Protein AF-0000000084756607 (afdb_homodimer)

Structure (mmCIF, N/CA/C/O backbone):
data_AF-0000000084756607-model_v1
#
loop_
_entity.id
_entity.type
_entity.pdbx_description
1 polymer 'protein-N(pi)-phosphohistidine--D-fructose phosphotransferase'
#
loop_
_atom_site.group_PDB
_atom_site.id
_atom_site.type_symbol
_atom_site.label_atom_id
_atom_site.label_alt_id
_atom_site.label_comp_id
_atom_site.label_asym_id
_atom_site.label_entity_id
_atom_site.label_seq_id
_atom_site.pdbx_PDB_ins_code
_atom_site.Cartn_x
_atom_site.Cartn_y
_atom_site.Cartn_z
_atom_site.occupancy
_atom_site.B_iso_or_equiv
_atom_site.auth_seq_id
_atom_site.auth_comp_id
_atom_site.auth_asym_id
_atom_site.auth_atom_id
_atom_site.pdbx_PDB_model_num
ATOM 1 N N . MET A 1 1 ? 3.146 4.457 16.516 1 96.5 1 MET A N 1
ATOM 2 C CA . MET A 1 1 ? 3.963 4.336 15.312 1 96.5 1 MET A CA 1
ATOM 3 C C . MET A 1 1 ? 4.172 5.699 14.664 1 96.5 1 MET A C 1
ATOM 5 O O . MET A 1 1 ? 3.543 6.684 15.062 1 96.5 1 MET A O 1
ATOM 9 N N . ASN A 1 2 ? 5.195 5.793 13.734 1 98.69 2 ASN A N 1
ATOM 10 C CA . ASN A 1 2 ? 5.453 6.973 12.914 1 98.69 2 ASN A CA 1
ATOM 11 C C . ASN A 1 2 ? 4.852 6.832 11.523 1 98.69 2 ASN A C 1
ATOM 13 O O . ASN A 1 2 ? 5.273 5.973 10.742 1 98.69 2 ASN A O 1
ATOM 17 N N . ILE A 1 3 ? 3.871 7.703 11.273 1 98.88 3 ILE A N 1
ATOM 18 C CA . ILE A 1 3 ? 3.197 7.672 9.977 1 98.88 3 ILE A CA 1
ATOM 19 C C . ILE A 1 3 ? 3.607 8.891 9.156 1 98.88 3 ILE A C 1
ATOM 21 O O . ILE A 1 3 ? 3.604 10.016 9.664 1 98.88 3 ILE A O 1
ATOM 25 N N . VAL A 1 4 ? 4.039 8.664 7.965 1 98.94 4 VAL A N 1
ATOM 26 C CA . VAL A 1 4 ? 4.145 9.766 7.012 1 98.94 4 VAL A CA 1
ATOM 27 C C . VAL A 1 4 ? 3.246 9.5 5.809 1 98.94 4 VAL A C 1
ATOM 29 O O . VAL A 1 4 ? 2.797 8.367 5.602 1 98.94 4 VAL A O 1
ATOM 32 N N . GLY A 1 5 ? 2.975 10.547 5.066 1 98.88 5 GLY A N 1
ATOM 33 C CA . GLY A 1 5 ? 2.115 10.297 3.92 1 98.88 5 GLY A CA 1
ATOM 34 C C . GLY A 1 5 ? 1.954 11.516 3.023 1 98.88 5 GLY A C 1
ATOM 35 O O . GLY A 1 5 ? 2.588 12.547 3.25 1 98.88 5 GLY A O 1
ATOM 36 N N . ILE A 1 6 ? 1.224 11.289 1.93 1 98.88 6 ILE A N 1
ATOM 37 C CA . ILE A 1 6 ? 0.904 12.336 0.959 1 98.88 6 ILE A CA 1
ATOM 38 C C . ILE A 1 6 ? -0.592 12.312 0.652 1 98.88 6 ILE A C 1
ATOM 40 O O . ILE A 1 6 ? -1.183 11.242 0.49 1 98.88 6 ILE A O 1
ATOM 44 N N . THR A 1 7 ? -1.206 13.461 0.635 1 98.81 7 THR A N 1
ATOM 45 C CA . THR A 1 7 ? -2.564 13.578 0.119 1 98.81 7 THR A CA 1
ATOM 46 C C . THR A 1 7 ? -2.588 14.414 -1.157 1 98.81 7 THR A C 1
ATOM 48 O O . THR A 1 7 ? -1.878 15.414 -1.262 1 98.81 7 THR A O 1
ATOM 51 N N . ALA A 1 8 ? -3.254 13.992 -2.146 1 98.56 8 ALA A N 1
ATOM 52 C CA . ALA A 1 8 ? -3.355 14.656 -3.441 1 98.56 8 ALA A CA 1
ATOM 53 C C . ALA A 1 8 ? -4.652 14.281 -4.152 1 98.56 8 ALA A C 1
ATOM 55 O O . ALA A 1 8 ? -4.797 13.156 -4.645 1 98.56 8 ALA A O 1
ATOM 56 N N . CYS A 1 9 ? -5.574 15.211 -4.227 1 97.81 9 CYS A N 1
ATOM 57 C CA . CYS A 1 9 ? -6.797 14.922 -4.965 1 97.81 9 CYS A CA 1
ATOM 58 C C . CYS A 1 9 ? -6.676 15.375 -6.414 1 97.81 9 CYS A C 1
ATOM 60 O O . CYS A 1 9 ? -5.699 16.031 -6.789 1 97.81 9 CYS A O 1
ATOM 62 N N . THR A 1 10 ? -7.645 15.117 -7.141 1 96.62 10 THR A N 1
ATOM 63 C CA . THR A 1 10 ? -7.617 15.359 -8.578 1 96.62 10 THR A CA 1
ATOM 64 C C . THR A 1 10 ? -7.551 16.844 -8.883 1 96.62 10 THR A C 1
ATOM 66 O O . THR A 1 10 ? -6.785 17.281 -9.75 1 96.62 10 THR A O 1
ATOM 69 N N . VAL A 1 11 ? -8.273 17.672 -8.062 1 95.62 11 VAL A N 1
ATOM 70 C CA . VAL A 1 11 ? -8.375 19.109 -8.352 1 95.62 11 VAL A CA 1
ATOM 71 C C . VAL A 1 11 ? -7.289 19.859 -7.59 1 95.62 11 VAL A C 1
ATOM 73 O O . VAL A 1 11 ? -6.93 20.984 -7.961 1 95.62 11 VAL A O 1
ATOM 76 N N . GLY A 1 12 ? -6.77 19.234 -6.551 1 95.5 12 GLY A N 1
ATOM 77 C CA . GLY A 1 12 ? -5.652 19.797 -5.809 1 95.5 12 GLY A CA 1
ATOM 78 C C . GLY A 1 12 ? -6.078 20.859 -4.809 1 95.5 12 GLY A C 1
ATOM 79 O O . GLY A 1 12 ? -5.277 21.719 -4.426 1 95.5 12 GLY A O 1
ATOM 80 N N . ILE A 1 13 ? -7.309 20.797 -4.309 1 95.38 13 ILE A N 1
ATOM 81 C CA . ILE A 1 13 ? -7.797 21.828 -3.406 1 95.38 13 ILE A CA 1
ATOM 82 C C . ILE A 1 13 ? -8.352 21.188 -2.135 1 95.38 13 ILE A C 1
ATOM 84 O O . ILE A 1 13 ? -7.586 20.828 -1.238 1 95.38 13 ILE A O 1
ATOM 88 N N . ALA A 1 14 ? -9.758 20.984 -2.043 1 95.31 14 ALA A N 1
ATOM 89 C CA . ALA A 1 14 ? -10.469 20.703 -0.8 1 95.31 14 ALA A CA 1
ATOM 90 C C . ALA A 1 14 ? -10.141 19.312 -0.277 1 95.31 14 ALA A C 1
ATOM 92 O O . ALA A 1 14 ? -9.711 19.156 0.867 1 95.31 14 ALA A O 1
ATOM 93 N N . HIS A 1 15 ? -10.203 18.328 -1.123 1 97.75 15 HIS A N 1
ATOM 94 C CA . HIS A 1 15 ? -10.07 16.969 -0.605 1 97.75 15 HIS A CA 1
ATOM 95 C C . HIS A 1 15 ? -8.633 16.672 -0.19 1 97.75 15 HIS A C 1
ATOM 97 O O . HIS A 1 15 ? -8.391 15.875 0.714 1 97.75 15 HIS A O 1
ATOM 103 N N . THR A 1 16 ? -7.676 17.406 -0.868 1 98.5 16 THR A N 1
ATOM 104 C CA . THR A 1 16 ? -6.277 17.281 -0.483 1 98.5 16 THR A CA 1
ATOM 105 C C . THR A 1 16 ? -6.074 17.688 0.971 1 98.5 16 THR A C 1
ATOM 107 O O . THR A 1 16 ? -5.527 16.938 1.77 1 98.5 16 THR A O 1
ATOM 110 N N . TYR A 1 17 ? -6.66 18.781 1.295 1 98.44 17 TYR A N 1
ATOM 111 C CA . TYR A 1 17 ? -6.387 19.375 2.6 1 98.44 17 TYR A CA 1
ATOM 112 C C . TYR A 1 17 ? -7.309 18.797 3.666 1 98.44 17 TYR A C 1
ATOM 114 O O . TYR A 1 17 ? -6.91 18.641 4.824 1 98.44 17 TYR A O 1
ATOM 122 N N . ILE A 1 18 ? -8.477 18.422 3.307 1 98.62 18 ILE A N 1
ATOM 123 C CA . ILE A 1 18 ? -9.398 17.75 4.223 1 98.62 18 ILE A CA 1
ATOM 124 C C . ILE A 1 18 ? -8.836 16.391 4.621 1 98.62 18 ILE A C 1
ATOM 126 O O . ILE A 1 18 ? -8.805 16.047 5.805 1 98.62 18 ILE A O 1
ATOM 130 N N . ALA A 1 19 ? -8.391 15.672 3.645 1 98.75 19 ALA A N 1
ATOM 131 C CA . ALA A 1 19 ? -7.801 14.367 3.926 1 98.75 19 ALA A CA 1
ATOM 132 C C . ALA A 1 19 ? -6.605 14.492 4.867 1 98.75 19 ALA A C 1
ATOM 134 O O . ALA A 1 19 ? -6.477 13.727 5.824 1 98.75 19 ALA A O 1
ATOM 135 N N . GLN A 1 20 ? -5.758 15.477 4.602 1 98.81 20 GLN A N 1
ATOM 136 C CA . GLN A 1 20 ? -4.613 15.719 5.473 1 98.81 20 GLN A CA 1
ATOM 137 C C . GLN A 1 20 ? -5.055 15.914 6.918 1 98.81 20 GLN A C 1
ATOM 139 O O . GLN A 1 20 ? -4.566 15.234 7.82 1 98.81 20 GLN A O 1
ATOM 144 N N . LYS A 1 21 ? -5.984 16.812 7.082 1 98.81 21 LYS A N 1
ATOM 145 C CA . LYS A 1 21 ? -6.441 17.156 8.43 1 98.81 21 LYS A CA 1
ATOM 146 C C . LYS A 1 21 ? -7.07 15.945 9.117 1 98.81 21 LYS A C 1
ATOM 148 O O . LYS A 1 21 ? -6.777 15.672 10.281 1 98.81 21 LYS A O 1
ATOM 153 N N . LYS A 1 22 ? -7.859 15.25 8.391 1 98.75 22 LYS A N 1
ATOM 154 C CA . LYS A 1 22 ? -8.562 14.109 8.969 1 98.75 22 LYS A CA 1
ATOM 155 C C . LYS A 1 22 ? -7.594 12.992 9.336 1 98.75 22 LYS A C 1
ATOM 157 O O . LYS A 1 22 ? -7.727 12.367 10.383 1 98.75 22 LYS A O 1
ATOM 162 N N . ILE A 1 23 ? -6.637 12.711 8.5 1 98.81 23 ILE A N 1
ATOM 163 C CA . ILE A 1 23 ? -5.637 11.688 8.781 1 98.81 23 ILE A CA 1
ATOM 164 C C . ILE A 1 23 ? -4.84 12.078 10.023 1 98.81 23 ILE A C 1
ATOM 166 O O . ILE A 1 23 ? -4.645 11.266 10.93 1 98.81 23 ILE A O 1
ATOM 170 N N . GLU A 1 24 ? -4.391 13.359 10.062 1 98.88 24 GLU A N 1
ATOM 171 C CA . GLU A 1 24 ? -3.568 13.805 11.188 1 98.88 24 GLU A CA 1
ATOM 172 C C . GLU A 1 24 ? -4.352 13.773 12.492 1 98.88 24 GLU A C 1
ATOM 174 O O . GLU A 1 24 ? -3.834 13.344 13.523 1 98.88 24 GLU A O 1
ATOM 179 N N . MET A 1 25 ? -5.566 14.172 12.391 1 98.81 25 MET A N 1
ATOM 180 C CA . MET A 1 25 ? -6.402 14.141 13.586 1 98.81 25 MET A CA 1
ATOM 181 C C . MET A 1 25 ? -6.609 12.703 14.07 1 98.81 25 MET A C 1
ATOM 183 O O . MET A 1 25 ? -6.457 12.422 15.258 1 98.81 25 MET A O 1
ATOM 187 N N . ALA A 1 26 ? -6.938 11.797 13.203 1 98.75 26 ALA A N 1
ATOM 188 C CA . ALA A 1 26 ? -7.184 10.398 13.547 1 98.75 26 ALA A CA 1
ATOM 189 C C . ALA A 1 26 ? -5.922 9.742 14.102 1 98.75 26 ALA A C 1
ATOM 191 O O . ALA A 1 26 ? -5.984 9 15.086 1 98.75 26 ALA A O 1
ATOM 192 N N . ALA A 1 27 ? -4.789 10.008 13.469 1 98.75 27 ALA A N 1
ATOM 193 C CA . ALA A 1 27 ? -3.527 9.414 13.914 1 98.75 27 ALA A CA 1
ATOM 194 C C . ALA A 1 27 ? -3.15 9.914 15.305 1 98.75 27 ALA A C 1
ATOM 196 O O . ALA A 1 27 ? -2.766 9.125 16.172 1 98.75 27 ALA A O 1
ATOM 197 N N . LYS A 1 28 ? -3.334 11.219 15.477 1 98.69 28 LYS A N 1
ATOM 198 C CA . LYS A 1 28 ? -3.018 11.797 16.781 1 98.69 28 LYS A CA 1
ATOM 199 C C . LYS A 1 28 ? -3.941 11.25 17.859 1 98.69 28 LYS A C 1
ATOM 201 O O . LYS A 1 28 ? -3.492 10.922 18.953 1 98.69 28 LYS A O 1
ATOM 206 N N . LYS A 1 29 ? -5.133 11.141 17.531 1 98.38 29 LYS A N 1
ATOM 207 C CA . LYS A 1 29 ? -6.105 10.586 18.469 1 98.38 29 LYS A CA 1
ATOM 208 C C . LYS A 1 29 ? -5.73 9.164 18.875 1 98.38 29 LYS A C 1
ATOM 210 O O . LYS A 1 29 ? -5.938 8.766 20.031 1 98.38 29 LYS A O 1
ATOM 215 N N . ALA A 1 30 ? -5.223 8.477 17.969 1 98.06 30 ALA A N 1
ATOM 216 C CA . ALA A 1 30 ? -4.844 7.082 18.219 1 98.06 30 ALA A CA 1
ATOM 217 C C . ALA A 1 30 ? -3.467 6.996 18.859 1 98.06 30 ALA A C 1
ATOM 219 O O . ALA A 1 30 ? -2.975 5.898 19.141 1 98.06 30 ALA A O 1
ATOM 220 N N . GLY A 1 31 ? -2.814 8.102 19.031 1 98.19 31 GLY A N 1
ATOM 221 C CA . GLY A 1 31 ? -1.557 8.141 19.75 1 98.19 31 GLY A CA 1
ATOM 222 C C . GLY A 1 31 ? -0.344 7.945 18.859 1 98.19 31 GLY A C 1
ATOM 223 O O . GLY A 1 31 ? 0.716 7.523 19.328 1 98.19 31 GLY A O 1
ATOM 224 N N . HIS A 1 32 ? -0.491 8.242 17.578 1 98.56 32 HIS A N 1
ATOM 225 C CA . HIS A 1 32 ? 0.614 8.055 16.641 1 98.56 32 HIS A CA 1
ATOM 226 C C . HIS A 1 32 ? 1.232 9.383 16.25 1 98.56 32 HIS A C 1
ATOM 228 O O . HIS A 1 32 ? 0.564 10.422 16.281 1 98.56 32 HIS A O 1
ATOM 234 N N . ASN A 1 33 ? 2.52 9.305 15.922 1 98.69 33 ASN A N 1
ATOM 235 C CA . ASN A 1 33 ? 3.127 10.422 15.211 1 98.69 33 ASN A CA 1
ATOM 236 C C . ASN A 1 33 ? 2.744 10.414 13.734 1 98.69 33 ASN A C 1
ATOM 238 O O . ASN A 1 33 ? 2.693 9.359 13.102 1 98.69 33 ASN A O 1
ATOM 242 N N . VAL A 1 34 ? 2.521 11.656 13.219 1 98.88 34 VAL A N 1
ATOM 243 C CA . VAL A 1 34 ? 2.062 11.68 11.836 1 98.88 34 VAL A CA 1
ATOM 244 C C . VAL A 1 34 ? 2.508 12.977 11.172 1 98.88 34 VAL A C 1
ATOM 246 O O . VAL A 1 34 ? 2.477 14.047 11.789 1 98.88 34 VAL A O 1
ATOM 249 N N . LYS A 1 35 ? 2.912 12.883 9.93 1 98.94 35 LYS A N 1
ATOM 250 C CA . LYS A 1 35 ? 3.15 14.039 9.062 1 98.94 35 LYS A CA 1
ATOM 251 C C . LYS A 1 35 ? 2.674 13.758 7.641 1 98.94 35 LYS A C 1
ATOM 253 O O . LYS A 1 35 ? 3.062 12.766 7.035 1 98.94 35 LYS A O 1
ATOM 258 N N . ILE A 1 36 ? 1.858 14.688 7.164 1 98.94 36 ILE A N 1
ATOM 259 C CA . ILE A 1 36 ? 1.268 14.484 5.848 1 98.94 36 ILE A CA 1
ATOM 260 C C . ILE A 1 36 ? 1.676 15.625 4.914 1 98.94 36 ILE A C 1
ATOM 262 O O . ILE A 1 36 ? 1.344 16.781 5.16 1 98.94 36 ILE A O 1
ATOM 266 N N . GLU A 1 37 ? 2.436 15.32 3.914 1 98.94 37 GLU A N 1
ATOM 267 C CA . GLU A 1 37 ? 2.729 16.203 2.791 1 98.94 37 GLU A CA 1
ATOM 268 C C . GLU A 1 37 ? 1.517 16.359 1.875 1 98.94 37 GLU A C 1
ATOM 270 O O . GLU A 1 37 ? 0.835 15.375 1.573 1 98.94 37 GLU A O 1
ATOM 275 N N . THR A 1 38 ? 1.198 17.594 1.488 1 98.81 38 THR A N 1
ATOM 276 C CA . THR A 1 38 ? 0.105 17.797 0.545 1 98.81 38 THR A CA 1
ATOM 277 C C . THR A 1 38 ? 0.642 18.188 -0.828 1 98.81 38 THR A C 1
ATOM 279 O O . THR A 1 38 ? 1.618 18.938 -0.929 1 98.81 38 THR A O 1
ATOM 282 N N . GLN A 1 39 ? 0.08 17.672 -1.891 1 98.5 39 GLN A N 1
ATOM 283 C CA . GLN A 1 39 ? 0.371 18.031 -3.273 1 98.5 39 GLN A CA 1
ATOM 284 C C . GLN A 1 39 ? -0.891 18.5 -4 1 98.5 39 GLN A C 1
ATOM 286 O O . GLN A 1 39 ? -1.774 17.688 -4.293 1 98.5 39 GLN A O 1
ATOM 291 N N . GLY A 1 40 ? -0.997 19.797 -4.164 1 97.25 40 GLY A N 1
ATOM 292 C CA . GLY A 1 40 ? -2.152 20.391 -4.82 1 97.25 40 GLY A CA 1
ATOM 293 C C . GLY A 1 40 ? -1.793 21.547 -5.73 1 97.25 40 GLY A C 1
ATOM 294 O O . GLY A 1 40 ? -0.681 21.594 -6.262 1 97.25 40 GLY A O 1
ATOM 295 N N . THR A 1 41 ? -2.756 22.375 -6.02 1 96.5 41 THR A N 1
ATOM 296 C CA . THR A 1 41 ? -2.596 23.469 -6.965 1 96.5 41 THR A CA 1
ATOM 297 C C . THR A 1 41 ? -1.596 24.5 -6.434 1 96.5 41 THR A C 1
ATOM 299 O O . THR A 1 41 ? -0.962 25.219 -7.211 1 96.5 41 THR A O 1
ATOM 302 N N . ILE A 1 42 ? -1.488 24.562 -5.168 1 95 42 ILE A N 1
ATOM 303 C CA . ILE A 1 42 ? -0.563 25.516 -4.566 1 95 42 ILE A CA 1
ATOM 304 C C . ILE A 1 42 ? 0.848 24.938 -4.559 1 95 42 ILE A C 1
ATOM 306 O O . ILE A 1 42 ? 1.817 25.641 -4.273 1 95 42 ILE A O 1
ATOM 310 N N . GLY A 1 43 ? 0.978 23.719 -4.949 1 97 43 GLY A N 1
ATOM 311 C CA . GLY A 1 43 ? 2.264 23.047 -4.922 1 97 43 GLY A CA 1
ATOM 312 C C . GLY A 1 43 ? 2.4 22.078 -3.76 1 97 43 GLY A C 1
ATOM 313 O O . GLY A 1 43 ? 1.403 21.547 -3.26 1 97 43 GLY A O 1
ATOM 314 N N . ILE A 1 44 ? 3.648 21.781 -3.424 1 97.88 44 ILE A N 1
ATOM 315 C CA . ILE A 1 44 ? 3.943 20.875 -2.32 1 97.88 44 ILE A CA 1
ATOM 316 C C . ILE A 1 44 ? 4.035 21.672 -1.017 1 97.88 44 ILE A C 1
ATOM 318 O O . ILE A 1 44 ? 4.77 22.656 -0.932 1 97.88 44 ILE A O 1
ATOM 322 N N . GLU A 1 45 ? 3.213 21.297 -0.064 1 98.19 45 GLU A N 1
ATOM 323 C CA . GLU A 1 45 ? 3.277 21.875 1.274 1 98.19 45 GLU A CA 1
ATOM 324 C C . GLU A 1 45 ? 3.553 20.797 2.328 1 98.19 45 GLU A C 1
ATOM 326 O O . GLU A 1 45 ? 3.184 19.641 2.15 1 98.19 45 GLU A O 1
ATOM 331 N N . ASN A 1 46 ? 4.191 21.188 3.508 1 98.44 46 ASN A N 1
ATOM 332 C CA . ASN A 1 46 ? 4.543 20.281 4.594 1 98.44 46 ASN A CA 1
ATOM 333 C C . ASN A 1 46 ? 5.375 19.109 4.09 1 98.44 46 ASN A C 1
ATOM 335 O O . ASN A 1 46 ? 5.086 17.953 4.41 1 98.44 46 ASN A O 1
ATOM 339 N N . ALA A 1 47 ? 6.375 19.438 3.256 1 98.75 47 ALA A N 1
ATOM 340 C CA . ALA A 1 47 ? 7.191 18.438 2.58 1 98.75 47 ALA A CA 1
ATOM 341 C C . ALA A 1 47 ? 7.875 17.516 3.59 1 98.75 47 ALA A C 1
ATOM 343 O O . ALA A 1 47 ? 8.391 17.984 4.609 1 98.75 47 ALA A O 1
ATOM 344 N N . LEU A 1 48 ? 7.848 16.234 3.305 1 98.81 48 LEU A N 1
ATOM 345 C CA . LEU A 1 48 ? 8.531 15.242 4.133 1 98.81 48 LEU A CA 1
ATOM 346 C C . LEU A 1 48 ? 10.039 15.312 3.932 1 98.81 48 LEU A C 1
ATOM 348 O O . LEU A 1 48 ? 10.516 15.484 2.807 1 98.81 48 LEU A O 1
ATOM 352 N N . THR A 1 49 ? 10.734 15.195 4.988 1 98.62 49 THR A N 1
ATOM 353 C CA . THR A 1 49 ? 12.188 15.117 4.887 1 98.62 49 THR A CA 1
ATOM 354 C C . THR A 1 49 ? 12.648 13.664 4.809 1 98.62 49 THR A C 1
ATOM 356 O O . THR A 1 49 ? 11.891 12.75 5.133 1 98.62 49 THR A O 1
ATOM 359 N N . ALA A 1 50 ? 13.883 13.555 4.359 1 98.12 50 ALA A N 1
ATOM 360 C CA . ALA A 1 50 ? 14.469 12.211 4.293 1 98.12 50 ALA A CA 1
ATOM 361 C C . ALA A 1 50 ? 14.484 11.555 5.668 1 98.12 50 ALA A C 1
ATOM 363 O O . ALA A 1 50 ? 14.273 10.344 5.785 1 98.12 50 ALA A O 1
ATOM 364 N N . GLU A 1 51 ? 14.773 12.312 6.703 1 98.5 51 GLU A N 1
ATOM 365 C CA . GLU A 1 51 ? 14.812 11.789 8.062 1 98.5 51 GLU A CA 1
ATOM 366 C C . GLU A 1 51 ? 13.445 11.305 8.516 1 98.5 51 GLU A C 1
ATOM 368 O O . GLU A 1 51 ? 13.328 10.25 9.141 1 98.5 51 GLU A O 1
ATOM 373 N N . GLU A 1 52 ? 12.383 12.031 8.266 1 98.69 52 GLU A N 1
ATOM 374 C CA . GLU A 1 52 ? 11.023 11.648 8.617 1 98.69 52 GLU A CA 1
ATOM 375 C C . GLU A 1 52 ? 10.602 10.367 7.906 1 98.69 52 GLU A C 1
ATOM 377 O O . GLU A 1 52 ? 9.977 9.492 8.508 1 98.69 52 GLU A O 1
ATOM 382 N N . ILE A 1 53 ? 10.969 10.281 6.609 1 98.69 53 ILE A N 1
ATOM 383 C CA . ILE A 1 53 ? 10.648 9.094 5.828 1 98.69 53 ILE A CA 1
ATOM 384 C C . ILE A 1 53 ? 11.406 7.891 6.383 1 98.69 53 ILE A C 1
ATOM 386 O O . ILE A 1 53 ? 10.836 6.805 6.535 1 98.69 53 ILE A O 1
ATOM 390 N N . ALA A 1 54 ? 12.648 8.117 6.734 1 98.12 54 ALA A N 1
ATOM 391 C CA . ALA A 1 54 ? 13.469 7.031 7.27 1 98.12 54 ALA A CA 1
ATOM 392 C C . ALA A 1 54 ? 12.898 6.516 8.586 1 98.12 54 ALA A C 1
ATOM 394 O O . ALA A 1 54 ? 12.93 5.312 8.852 1 98.12 54 ALA A O 1
ATOM 395 N N . GLN A 1 55 ? 12.344 7.363 9.383 1 98.19 55 GLN A N 1
ATOM 396 C CA . GLN A 1 55 ? 11.859 7.016 10.711 1 98.19 55 GLN A CA 1
ATOM 397 C C . GLN A 1 55 ? 10.438 6.473 10.656 1 98.19 55 GLN A C 1
ATOM 399 O O . GLN A 1 55 ? 9.93 5.941 11.641 1 98.19 55 GLN A O 1
ATOM 404 N N . ALA A 1 56 ? 9.812 6.59 9.523 1 98.75 56 ALA A N 1
ATOM 405 C CA . ALA A 1 56 ? 8.414 6.199 9.406 1 98.75 56 ALA A CA 1
ATOM 406 C C . ALA A 1 56 ? 8.266 4.68 9.43 1 98.75 56 ALA A C 1
ATOM 408 O O . ALA A 1 56 ? 9.07 3.961 8.828 1 98.75 56 ALA A O 1
ATOM 409 N N . ASP A 1 57 ? 7.25 4.254 10.133 1 98.38 57 ASP A N 1
ATOM 410 C CA . ASP A 1 57 ? 6.91 2.834 10.148 1 98.38 57 ASP A CA 1
ATOM 411 C C . ASP A 1 57 ? 6.066 2.457 8.93 1 98.38 57 ASP A C 1
ATOM 413 O O . ASP A 1 57 ? 6.059 1.299 8.508 1 98.38 57 ASP A O 1
ATOM 417 N N . ILE A 1 58 ? 5.402 3.455 8.453 1 98.69 58 ILE A N 1
ATOM 418 C CA . ILE A 1 58 ? 4.516 3.207 7.32 1 98.69 58 ILE A CA 1
ATOM 419 C C . ILE A 1 58 ? 4.223 4.52 6.598 1 98.69 58 ILE A C 1
ATOM 421 O O . ILE A 1 58 ? 4.23 5.59 7.211 1 98.69 58 ILE A O 1
ATOM 425 N N . VAL A 1 59 ? 4.004 4.406 5.301 1 98.88 59 VAL A N 1
ATOM 426 C CA . VAL A 1 59 ? 3.668 5.531 4.438 1 98.88 59 VAL A CA 1
ATOM 427 C C . VAL A 1 59 ? 2.23 5.391 3.939 1 98.88 59 VAL A C 1
ATOM 429 O O . VAL A 1 59 ? 1.839 4.328 3.449 1 98.88 59 VAL A O 1
ATOM 432 N N . LEU A 1 60 ? 1.464 6.402 4.102 1 98.88 60 LEU A N 1
ATOM 433 C CA . LEU A 1 60 ? 0.101 6.441 3.586 1 98.88 60 LEU A CA 1
ATOM 434 C C . LEU A 1 60 ? -0.012 7.422 2.422 1 98.88 60 LEU A C 1
ATOM 436 O O . LEU A 1 60 ? 0.192 8.625 2.598 1 98.88 60 LEU A O 1
ATOM 440 N N . LEU A 1 61 ? -0.3 6.945 1.277 1 98.75 61 LEU A N 1
ATOM 441 C CA . LEU A 1 61 ? -0.595 7.785 0.122 1 98.75 61 LEU A CA 1
ATOM 442 C C . LEU A 1 61 ? -2.092 7.805 -0.168 1 98.75 61 LEU A C 1
ATOM 444 O O . LEU A 1 61 ? -2.633 6.848 -0.724 1 98.75 61 LEU A O 1
ATOM 448 N N . ALA A 1 62 ? -2.748 8.836 0.249 1 98.5 62 ALA A N 1
ATOM 449 C CA . ALA A 1 62 ? -4.148 9.07 -0.096 1 98.5 62 ALA A CA 1
ATOM 450 C C . ALA A 1 62 ? -4.27 10 -1.3 1 98.5 62 ALA A C 1
ATOM 452 O O . ALA A 1 62 ? -4.328 11.219 -1.144 1 98.5 62 ALA A O 1
ATOM 453 N N . ALA A 1 63 ? -4.309 9.438 -2.467 1 98.25 63 ALA A N 1
ATOM 454 C CA . ALA A 1 63 ? -4.133 10.234 -3.68 1 98.25 63 ALA A CA 1
ATOM 455 C C . ALA A 1 63 ? -5.047 9.734 -4.797 1 98.25 63 ALA A C 1
ATOM 457 O O . ALA A 1 63 ? -5.262 8.523 -4.938 1 98.25 63 ALA A O 1
ATOM 458 N N . ASP A 1 64 ? -5.484 10.664 -5.57 1 96.94 64 ASP A N 1
ATOM 459 C CA . ASP A 1 64 ? -6.312 10.359 -6.73 1 96.94 64 ASP A CA 1
ATOM 460 C C . ASP A 1 64 ? -5.566 10.641 -8.031 1 96.94 64 ASP A C 1
ATOM 462 O O . ASP A 1 64 ? -6.117 10.469 -9.117 1 96.94 64 ASP A O 1
ATOM 466 N N . VAL A 1 65 ? -4.309 11.164 -7.902 1 95.75 65 VAL A N 1
ATOM 467 C CA . VAL A 1 65 ? -3.422 11.445 -9.023 1 95.75 65 VAL A CA 1
ATOM 468 C C . VAL A 1 65 ? -2.037 10.859 -8.75 1 95.75 65 VAL A C 1
ATOM 470 O O . VAL A 1 65 ? -1.786 10.328 -7.664 1 95.75 65 VAL A O 1
ATOM 473 N N . LYS A 1 66 ? -1.239 10.922 -9.727 1 94 66 LYS A N 1
ATOM 474 C CA . LYS A 1 66 ? 0.134 10.461 -9.539 1 94 66 LYS A CA 1
ATOM 475 C C . LYS A 1 66 ? 0.84 11.273 -8.453 1 94 66 LYS A C 1
ATOM 477 O O . LYS A 1 66 ? 0.838 12.508 -8.492 1 94 66 LYS A O 1
ATOM 482 N N . VAL A 1 67 ? 1.421 10.539 -7.527 1 96.25 67 VAL A N 1
ATOM 483 C CA . VAL A 1 67 ? 2.166 11.18 -6.449 1 96.25 67 VAL A CA 1
ATOM 484 C C . VAL A 1 67 ? 3.58 11.508 -6.922 1 96.25 67 VAL A C 1
ATOM 486 O O . VAL A 1 67 ? 4.289 10.641 -7.434 1 96.25 67 VAL A O 1
ATOM 489 N N . SER A 1 68 ? 3.906 12.805 -6.812 1 95.56 68 SER A N 1
ATOM 490 C CA . SER A 1 68 ? 5.273 13.195 -7.133 1 95.56 68 SER A CA 1
ATOM 491 C C . SER A 1 68 ? 6.25 12.719 -6.062 1 95.56 68 SER A C 1
ATOM 493 O O . SER A 1 68 ? 5.984 12.852 -4.867 1 95.56 68 SER A O 1
ATOM 495 N N . GLY A 1 69 ? 7.352 12.133 -6.523 1 95.62 69 GLY A N 1
ATOM 496 C CA . GLY A 1 69 ? 8.406 11.742 -5.598 1 95.62 69 GLY A CA 1
ATOM 497 C C . GLY A 1 69 ? 8.086 10.469 -4.84 1 95.62 69 GLY A C 1
ATOM 498 O O . GLY A 1 69 ? 8.508 10.297 -3.693 1 95.62 69 GLY A O 1
ATOM 499 N N . GLU A 1 70 ? 7.254 9.602 -5.371 1 95.44 70 GLU A N 1
ATOM 500 C CA . GLU A 1 70 ? 6.875 8.359 -4.707 1 95.44 70 GLU A CA 1
ATOM 501 C C . GLU A 1 70 ? 8.086 7.457 -4.484 1 95.44 70 GLU A C 1
ATOM 503 O O . GLU A 1 70 ? 8.07 6.598 -3.602 1 95.44 70 GLU A O 1
ATOM 508 N N . 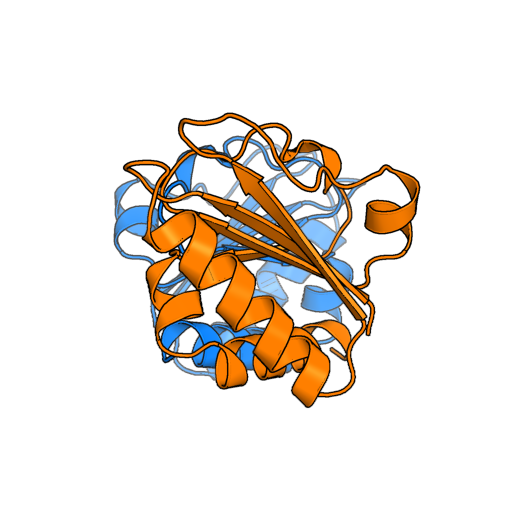GLU A 1 71 ? 9.102 7.641 -5.344 1 92.88 71 GLU A N 1
ATOM 509 C CA . GLU A 1 71 ? 10.305 6.82 -5.258 1 92.88 71 GLU A CA 1
ATOM 510 C C . GLU A 1 71 ? 11.016 7.016 -3.92 1 92.88 71 GLU A C 1
ATOM 512 O O . GLU A 1 71 ? 11.797 6.164 -3.494 1 92.88 71 GLU A O 1
ATOM 517 N N . ARG A 1 72 ? 10.703 8.102 -3.217 1 96.5 72 ARG A N 1
ATOM 518 C CA . ARG A 1 72 ? 11.312 8.391 -1.925 1 96.5 72 ARG A CA 1
ATOM 519 C C . ARG A 1 72 ? 10.906 7.355 -0.881 1 96.5 72 ARG A C 1
ATOM 521 O O . ARG A 1 72 ? 11.555 7.234 0.163 1 96.5 72 ARG A O 1
ATOM 528 N N . PHE A 1 73 ? 9.875 6.594 -1.175 1 97.38 73 PHE A N 1
ATOM 529 C CA . PHE A 1 73 ? 9.328 5.676 -0.183 1 97.38 73 PHE A CA 1
ATOM 530 C C . PHE A 1 73 ? 9.773 4.246 -0.463 1 97.38 73 PHE A C 1
ATOM 532 O O . PHE A 1 73 ? 9.195 3.293 0.067 1 97.38 73 PHE A O 1
ATOM 539 N N . ALA A 1 74 ? 10.797 4.129 -1.363 1 92.56 74 ALA A N 1
ATOM 540 C CA . ALA A 1 74 ? 11.336 2.801 -1.661 1 92.56 74 ALA A CA 1
ATOM 541 C C . ALA A 1 74 ? 11.758 2.082 -0.384 1 92.56 74 ALA A C 1
ATOM 543 O O . ALA A 1 74 ? 12.391 2.678 0.49 1 92.56 74 ALA A O 1
ATOM 544 N N . GLY A 1 75 ? 11.328 0.805 -0.265 1 92.5 75 GLY A N 1
ATOM 545 C CA . GLY A 1 75 ? 11.727 -0.011 0.872 1 92.5 75 GLY A CA 1
ATOM 546 C C . GLY A 1 75 ? 10.797 0.132 2.062 1 92.5 75 GLY A C 1
ATOM 547 O O . GLY A 1 75 ? 10.938 -0.579 3.059 1 92.5 75 GLY A O 1
ATOM 548 N N . LYS A 1 76 ? 9.875 1.087 2.018 1 96.38 76 LYS A N 1
ATOM 549 C CA . LYS A 1 76 ? 8.914 1.306 3.092 1 96.38 76 LYS A CA 1
ATOM 550 C C . LYS A 1 76 ? 7.641 0.491 2.865 1 96.38 76 LYS A C 1
ATOM 552 O O . LYS A 1 76 ? 7.344 0.098 1.736 1 96.38 76 LYS A O 1
ATOM 557 N N . LYS A 1 77 ? 6.949 0.202 3.971 1 97.75 77 LYS A N 1
ATOM 558 C CA . LYS A 1 77 ? 5.559 -0.21 3.832 1 97.75 77 LYS A CA 1
ATOM 559 C C . LYS A 1 77 ? 4.688 0.946 3.342 1 97.75 77 LYS A C 1
ATOM 561 O O . LYS A 1 77 ? 4.723 2.039 3.912 1 97.75 77 LYS A O 1
ATOM 566 N N . VAL A 1 78 ? 3.984 0.723 2.277 1 98.38 78 VAL A N 1
ATOM 567 C CA . VAL A 1 78 ? 3.182 1.791 1.691 1 98.38 78 VAL A CA 1
ATOM 568 C C . VAL A 1 78 ? 1.743 1.313 1.504 1 98.38 78 VAL A C 1
ATOM 570 O O . VAL A 1 78 ? 1.51 0.185 1.063 1 98.38 78 VAL A O 1
ATOM 573 N N . VAL A 1 79 ? 0.838 2.113 1.914 1 98.62 79 VAL A N 1
ATOM 574 C CA . VAL A 1 79 ? -0.574 1.931 1.594 1 98.62 79 VAL A CA 1
ATOM 575 C C . VAL A 1 79 ? -1.064 3.092 0.734 1 98.62 79 VAL A C 1
ATOM 577 O O . VAL A 1 79 ? -0.919 4.258 1.111 1 98.62 79 VAL A O 1
ATOM 580 N N . LYS A 1 80 ? -1.536 2.773 -0.4 1 98.5 80 LYS A N 1
ATOM 581 C CA . LYS A 1 80 ? -2.117 3.775 -1.29 1 98.5 80 LYS A CA 1
ATOM 582 C C . LYS A 1 80 ? -3.623 3.576 -1.435 1 98.5 80 LYS A C 1
ATOM 584 O O . LYS A 1 80 ? -4.078 2.48 -1.768 1 98.5 80 LYS A O 1
ATOM 589 N N . VAL A 1 81 ? -4.383 4.625 -1.212 1 98.25 81 VAL A N 1
ATOM 590 C CA . VAL A 1 81 ? -5.84 4.574 -1.27 1 98.25 81 VAL A CA 1
ATOM 591 C C . VAL A 1 81 ? -6.375 5.855 -1.904 1 98.25 81 VAL A C 1
ATOM 593 O O . VAL A 1 81 ? -5.664 6.863 -1.984 1 98.25 81 VAL A O 1
ATOM 596 N N . PRO A 1 82 ? -7.625 5.836 -2.33 1 97 82 PRO A N 1
ATOM 597 C CA . PRO A 1 82 ? -8.242 7.086 -2.771 1 97 82 PRO A CA 1
ATOM 598 C C . PRO A 1 82 ? -8.398 8.102 -1.641 1 97 82 PRO A C 1
ATOM 600 O O . PRO A 1 82 ? -8.602 7.715 -0.485 1 97 82 PRO A O 1
ATOM 603 N N . THR A 1 83 ? -8.375 9.383 -1.993 1 97.69 83 THR A N 1
ATOM 604 C CA . THR A 1 83 ? -8.508 10.445 -1 1 97.69 83 THR A CA 1
ATOM 605 C C . THR A 1 83 ? -9.828 10.312 -0.245 1 97.69 83 THR A C 1
ATOM 607 O O . THR A 1 83 ? -9.891 10.594 0.954 1 97.69 83 THR A O 1
ATOM 610 N N . GLU A 1 84 ? -10.805 9.859 -0.923 1 96.44 84 GLU A N 1
ATOM 611 C CA . GLU A 1 84 ? -12.133 9.734 -0.325 1 96.44 84 GLU A CA 1
ATOM 612 C C . GLU A 1 84 ? -12.109 8.812 0.89 1 96.44 84 GLU A C 1
ATOM 614 O O . GLU A 1 84 ? -12.812 9.055 1.873 1 96.44 84 GLU A O 1
ATOM 619 N N . MET A 1 85 ? -11.391 7.762 0.891 1 96.81 85 MET A N 1
ATOM 620 C CA . MET A 1 85 ? -11.305 6.828 2.008 1 96.81 85 MET A CA 1
ATOM 621 C C . MET A 1 85 ? -10.742 7.512 3.248 1 96.81 85 MET A C 1
ATOM 623 O O . MET A 1 85 ? -11.211 7.27 4.363 1 96.81 85 MET A O 1
ATOM 627 N N . ALA A 1 86 ? -9.734 8.344 3.057 1 97.5 86 ALA A N 1
ATOM 628 C CA . ALA A 1 86 ? -9.141 9.086 4.172 1 97.5 86 ALA A CA 1
ATOM 629 C C . ALA A 1 86 ? -10.133 10.094 4.742 1 97.5 86 ALA A C 1
ATOM 631 O O . ALA A 1 86 ? -10.117 10.375 5.945 1 97.5 86 ALA A O 1
ATOM 632 N N . VAL A 1 87 ? -10.961 10.617 3.863 1 97.88 87 VAL A N 1
ATOM 633 C CA . VAL A 1 87 ? -11.93 11.617 4.289 1 97.88 87 VAL A CA 1
ATOM 634 C C . VAL A 1 87 ? -13.086 10.938 5.02 1 97.88 87 VAL A C 1
ATOM 636 O O . VAL A 1 87 ? -13.531 11.422 6.066 1 97.88 87 VAL A O 1
ATOM 639 N N . LYS A 1 88 ? -13.461 9.805 4.543 1 97.25 88 LYS A N 1
ATOM 640 C CA . LYS A 1 88 ? -14.68 9.18 5.047 1 97.25 88 LYS A CA 1
ATOM 641 C C . LYS A 1 88 ? -14.383 8.312 6.27 1 97.25 88 LYS A C 1
ATOM 643 O O . LYS A 1 88 ? -15.195 8.242 7.195 1 97.25 88 LYS A O 1
ATOM 648 N N . SER A 1 89 ? -13.273 7.668 6.285 1 97.25 89 SER A N 1
ATOM 649 C CA . SER A 1 89 ? -13 6.703 7.344 1 97.25 89 SER A CA 1
ATOM 650 C C . SER A 1 89 ? -11.562 6.801 7.824 1 97.25 89 SER A C 1
ATOM 652 O O . SER A 1 89 ? -10.844 5.797 7.879 1 97.25 89 SER A O 1
ATOM 654 N N . PRO A 1 90 ? -11.234 7.969 8.305 1 98.06 90 PRO A N 1
ATOM 655 C CA . PRO A 1 90 ? -9.836 8.156 8.703 1 98.06 90 PRO A CA 1
ATOM 656 C C . PRO A 1 90 ? -9.438 7.277 9.891 1 98.06 90 PRO A C 1
ATOM 658 O O . PRO A 1 90 ? -8.312 6.766 9.93 1 98.06 90 PRO A O 1
ATOM 661 N N . ASN A 1 91 ? -10.344 7.051 10.844 1 98.06 91 ASN A N 1
ATOM 662 C CA . ASN A 1 91 ? -10.016 6.258 12.023 1 98.06 91 ASN A CA 1
ATOM 663 C C . ASN A 1 91 ? -9.773 4.797 11.664 1 98.06 91 ASN A C 1
ATOM 665 O O . ASN A 1 91 ? -8.805 4.191 12.133 1 98.06 91 ASN A O 1
ATOM 669 N N . LYS A 1 92 ? -10.656 4.25 10.93 1 96.69 92 LYS A N 1
ATOM 670 C CA . LYS A 1 92 ? -10.492 2.869 10.492 1 96.69 92 LYS A CA 1
ATOM 671 C C . LYS A 1 92 ? -9.203 2.703 9.688 1 96.69 92 LYS A C 1
ATOM 673 O O . LYS A 1 92 ? -8.484 1.713 9.852 1 96.69 92 LYS A O 1
ATOM 678 N N . LEU A 1 93 ? -8.938 3.668 8.836 1 97.69 93 LEU A N 1
ATOM 679 C CA . LEU A 1 93 ? -7.727 3.645 8.016 1 97.69 93 LEU A CA 1
ATOM 680 C C . LEU A 1 93 ? -6.477 3.607 8.891 1 97.69 93 LEU A C 1
ATOM 682 O O . LEU A 1 93 ? -5.602 2.764 8.695 1 97.69 93 LEU A O 1
ATOM 686 N N . ILE A 1 94 ? -6.414 4.449 9.898 1 98.06 94 ILE A N 1
ATOM 687 C CA . ILE A 1 94 ? -5.27 4.512 10.805 1 98.06 94 ILE A CA 1
ATOM 688 C C . ILE A 1 94 ? -5.125 3.188 11.547 1 98.06 94 ILE A C 1
ATOM 690 O O . ILE A 1 94 ? -4.012 2.686 11.719 1 98.06 94 ILE A O 1
ATOM 694 N N . GLU A 1 95 ? -6.23 2.637 11.891 1 96.56 95 GLU A N 1
ATOM 695 C CA . GLU A 1 95 ? -6.207 1.35 12.578 1 96.56 95 GLU A CA 1
ATOM 696 C C . GLU A 1 95 ? -5.602 0.263 11.695 1 96.56 95 GLU A C 1
ATOM 698 O O . GLU A 1 95 ? -4.77 -0.525 12.156 1 96.56 95 GLU A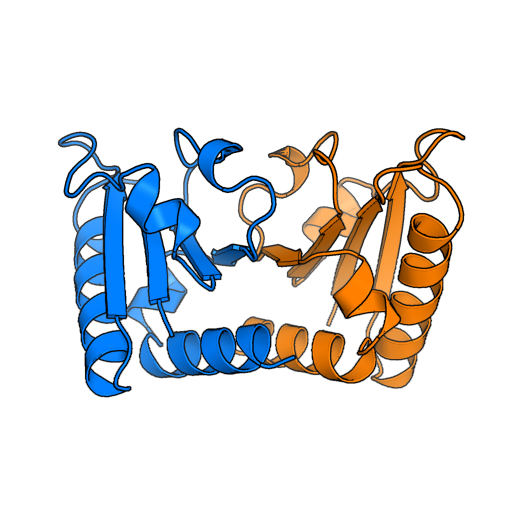 O 1
ATOM 703 N N . LYS A 1 96 ? -5.996 0.243 10.492 1 95.12 96 LYS A N 1
ATOM 704 C CA . LYS A 1 96 ? -5.496 -0.771 9.57 1 95.12 96 LYS A CA 1
ATOM 705 C C . LYS A 1 96 ? -3.998 -0.604 9.328 1 95.12 96 LYS A C 1
ATOM 707 O O . LYS A 1 96 ? -3.271 -1.591 9.203 1 95.12 96 LYS A O 1
ATOM 712 N N . LEU A 1 97 ? -3.543 0.667 9.25 1 97.19 97 LEU A N 1
ATOM 713 C CA . LEU A 1 97 ? -2.111 0.915 9.125 1 97.19 97 LEU A CA 1
ATOM 714 C C . LEU A 1 97 ? -1.35 0.319 10.305 1 97.19 97 LEU A C 1
ATOM 716 O O . LEU A 1 97 ? -0.321 -0.334 10.117 1 97.19 97 LEU A O 1
ATOM 720 N N . GLY A 1 98 ? -1.895 0.559 11.445 1 95.44 98 GLY A N 1
ATOM 721 C CA . GLY A 1 98 ? -1.27 0.01 12.633 1 95.44 98 GLY A CA 1
ATOM 722 C C . GLY A 1 98 ? -1.169 -1.504 12.609 1 95.44 98 GLY A C 1
ATOM 723 O O . GLY A 1 98 ? -0.148 -2.07 13.008 1 95.44 98 GLY A O 1
ATOM 724 N N . GLU A 1 99 ? -2.178 -2.127 12.148 1 92.44 99 GLU A N 1
ATOM 725 C CA . GLU A 1 99 ? -2.193 -3.584 12.086 1 92.44 99 GLU A CA 1
ATOM 726 C C . GLU A 1 99 ? -1.166 -4.102 11.078 1 92.44 99 GLU A C 1
ATOM 728 O O . GLU A 1 99 ? -0.557 -5.152 11.297 1 92.44 99 GLU A O 1
ATOM 733 N N . LEU A 1 100 ? -1.012 -3.377 10 1 93.94 100 LEU A N 1
ATOM 734 C CA . LEU A 1 100 ? -0.025 -3.76 9 1 93.94 100 LEU A CA 1
ATOM 735 C C . LEU A 1 100 ? 1.392 -3.607 9.539 1 93.94 100 LEU A C 1
ATOM 737 O O . LEU A 1 100 ? 2.26 -4.438 9.258 1 93.94 100 LEU A O 1
ATOM 741 N N . VAL A 1 101 ? 1.616 -2.547 10.297 1 93.81 101 VAL A N 1
ATOM 742 C CA . VAL A 1 101 ? 2.93 -2.285 10.875 1 93.81 101 VAL A CA 1
ATOM 743 C C . VAL A 1 101 ? 3.307 -3.414 11.836 1 93.81 101 VAL A C 1
ATOM 745 O O . VAL A 1 101 ? 4.449 -3.873 11.852 1 93.81 101 VAL A O 1
ATOM 748 N N . ASN A 1 102 ? 2.338 -3.953 12.547 1 86.44 102 ASN A N 1
ATOM 749 C CA . ASN A 1 102 ? 2.578 -4.945 13.586 1 86.44 102 ASN A CA 1
ATOM 750 C C . ASN A 1 102 ? 2.586 -6.363 13.016 1 86.44 102 ASN A C 1
ATOM 752 O O . ASN A 1 102 ? 2.805 -7.328 13.75 1 86.44 102 ASN A O 1
ATOM 756 N N . SER A 1 103 ? 2.314 -6.539 11.68 1 78.88 103 SER A N 1
ATOM 757 C CA . SER A 1 103 ? 2.283 -7.863 11.062 1 78.88 103 SER A CA 1
ATOM 758 C C . SER A 1 103 ? 3.668 -8.281 10.586 1 78.88 103 SER A C 1
ATOM 760 O O . SER A 1 103 ? 4.488 -7.438 10.219 1 78.88 103 SER A O 1
ATOM 762 N N . MET B 1 1 ? -13 -11.211 -2.523 1 96.56 1 MET B N 1
ATOM 763 C CA . MET B 1 1 ? -12.453 -10.102 -3.301 1 96.56 1 MET B CA 1
ATOM 764 C C . MET B 1 1 ? -11.477 -10.602 -4.355 1 96.56 1 MET B C 1
ATOM 766 O O . MET B 1 1 ? -11.109 -11.781 -4.355 1 96.56 1 MET B O 1
ATOM 770 N N . ASN B 1 2 ? -11.148 -9.719 -5.367 1 98.69 2 ASN B N 1
ATOM 771 C CA . ASN B 1 2 ? -10.133 -9.984 -6.379 1 98.69 2 ASN B CA 1
ATOM 772 C C . ASN B 1 2 ? -8.805 -9.312 -6.031 1 98.69 2 ASN B C 1
AT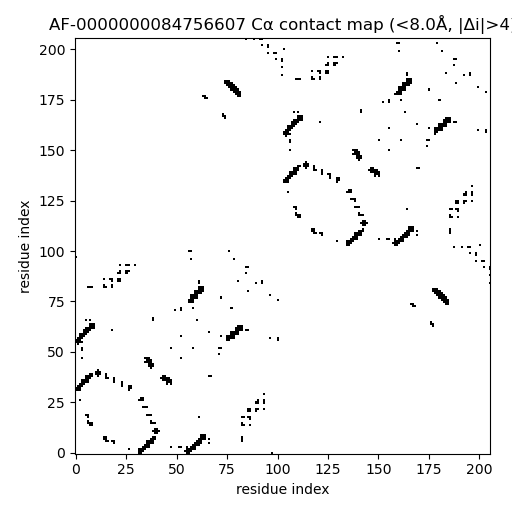OM 774 O O . ASN B 1 2 ? -8.711 -8.086 -5.992 1 98.69 2 ASN B O 1
ATOM 778 N N . ILE B 1 3 ? -7.824 -10.18 -5.793 1 98.88 3 ILE B N 1
ATOM 779 C CA . ILE B 1 3 ? -6.5 -9.688 -5.434 1 98.88 3 ILE B CA 1
ATOM 780 C C . ILE B 1 3 ? -5.531 -9.914 -6.59 1 98.88 3 ILE B C 1
ATOM 782 O O . ILE B 1 3 ? -5.477 -11.008 -7.156 1 98.88 3 ILE B O 1
ATOM 786 N N . VAL B 1 4 ? -4.859 -8.891 -6.988 1 98.94 4 VAL B N 1
ATOM 787 C CA . VAL B 1 4 ? -3.703 -9.078 -7.859 1 98.94 4 VAL B CA 1
ATOM 788 C C . VAL B 1 4 ? -2.443 -8.555 -7.172 1 98.94 4 VAL B C 1
ATOM 790 O O . VAL B 1 4 ? -2.529 -7.816 -6.188 1 98.94 4 VAL B O 1
ATOM 793 N N . GLY B 1 5 ? -1.31 -8.977 -7.68 1 98.88 5 GLY B N 1
ATOM 794 C CA . GLY B 1 5 ? -0.106 -8.492 -7.027 1 98.88 5 GLY B CA 1
ATOM 795 C C . GLY B 1 5 ? 1.168 -8.898 -7.738 1 98.88 5 GLY B C 1
ATOM 796 O O . GLY B 1 5 ? 1.118 -9.516 -8.805 1 98.88 5 GLY B O 1
ATOM 797 N N . ILE B 1 6 ? 2.289 -8.406 -7.191 1 98.88 6 ILE B N 1
ATOM 798 C CA . ILE B 1 6 ? 3.627 -8.719 -7.688 1 98.88 6 ILE B CA 1
ATOM 799 C C . ILE B 1 6 ? 4.527 -9.125 -6.523 1 98.88 6 ILE B C 1
ATOM 801 O O . ILE B 1 6 ? 4.492 -8.508 -5.457 1 98.88 6 ILE B O 1
ATOM 805 N N . THR B 1 7 ? 5.277 -10.172 -6.707 1 98.81 7 THR B N 1
ATOM 806 C CA . THR B 1 7 ? 6.34 -10.508 -5.766 1 98.81 7 THR B CA 1
ATOM 807 C C . THR B 1 7 ? 7.707 -10.375 -6.426 1 98.81 7 THR B C 1
ATOM 809 O O . THR B 1 7 ? 7.879 -10.742 -7.59 1 98.81 7 THR B O 1
ATOM 812 N N . ALA B 1 8 ? 8.617 -9.766 -5.797 1 98.56 8 ALA B N 1
ATOM 813 C CA . ALA B 1 8 ? 9.969 -9.531 -6.305 1 98.56 8 ALA B CA 1
ATOM 814 C C . ALA B 1 8 ? 10.961 -9.367 -5.156 1 98.56 8 ALA B C 1
ATOM 816 O O . ALA B 1 8 ? 10.969 -8.344 -4.473 1 98.56 8 ALA B O 1
ATOM 817 N N . CYS B 1 9 ? 11.812 -10.359 -4.973 1 97.81 9 CYS B N 1
ATOM 818 C CA . CYS B 1 9 ? 12.836 -10.219 -3.945 1 97.81 9 CYS B CA 1
ATOM 819 C C . CYS B 1 9 ? 14.125 -9.656 -4.535 1 97.81 9 CYS B C 1
ATOM 821 O O . CYS B 1 9 ? 14.25 -9.516 -5.75 1 97.81 9 CYS B O 1
ATOM 823 N N . THR B 1 10 ? 15.031 -9.445 -3.729 1 96.62 10 THR B N 1
ATOM 824 C CA . THR B 1 10 ? 16.266 -8.773 -4.117 1 96.62 10 THR B CA 1
ATOM 825 C C . THR B 1 10 ? 17.078 -9.633 -5.078 1 96.62 10 THR B C 1
ATOM 827 O O . THR B 1 10 ? 17.609 -9.141 -6.074 1 96.62 10 THR B O 1
ATOM 830 N N . VAL B 1 11 ? 17.078 -10.992 -4.828 1 95.62 11 VAL B N 1
ATOM 831 C CA . VAL B 1 11 ? 17.922 -11.883 -5.617 1 95.62 11 VAL B CA 1
ATOM 832 C C . VAL B 1 11 ? 17.141 -12.422 -6.805 1 95.62 11 VAL B C 1
ATOM 834 O O . VAL B 1 11 ? 17.719 -12.867 -7.797 1 95.62 11 VAL B O 1
ATOM 837 N N . GLY B 1 12 ? 15.812 -12.367 -6.707 1 95.5 12 GLY B N 1
ATOM 838 C CA . GLY B 1 12 ? 14.953 -12.742 -7.812 1 95.5 12 GLY B CA 1
ATOM 839 C C . GLY B 1 12 ? 14.758 -14.25 -7.934 1 95.5 12 GLY B C 1
ATOM 840 O O . GLY B 1 12 ? 14.438 -14.75 -9.016 1 95.5 12 GLY B O 1
ATOM 841 N N . ILE B 1 13 ? 14.883 -14.977 -6.832 1 95.38 13 ILE B N 1
ATOM 842 C CA . ILE B 1 13 ? 14.789 -16.438 -6.902 1 95.38 13 ILE B CA 1
ATOM 843 C C . ILE B 1 13 ? 13.758 -16.938 -5.895 1 95.38 13 ILE B C 1
ATOM 845 O O . ILE B 1 13 ? 12.547 -16.875 -6.152 1 95.38 13 ILE B O 1
ATOM 849 N N . ALA B 1 14 ? 14.227 -17.406 -4.629 1 95.38 14 ALA B N 1
ATOM 850 C CA . ALA B 1 14 ? 13.438 -18.219 -3.703 1 95.38 14 ALA B CA 1
ATOM 851 C C . ALA B 1 14 ? 12.312 -17.391 -3.08 1 95.38 14 ALA B C 1
ATOM 853 O O . ALA B 1 14 ? 11.141 -17.766 -3.16 1 95.38 14 ALA B O 1
ATOM 854 N N . HIS B 1 15 ? 12.625 -16.234 -2.572 1 97.81 15 HIS B N 1
ATOM 855 C CA . HIS B 1 15 ? 11.602 -15.508 -1.82 1 97.81 15 HIS B CA 1
ATOM 856 C C . HIS B 1 15 ? 10.523 -14.961 -2.742 1 97.81 15 HIS B C 1
ATOM 858 O O . HIS B 1 15 ? 9.367 -14.82 -2.334 1 97.81 15 HIS B O 1
ATOM 864 N N . THR B 1 16 ? 10.938 -14.711 -4.039 1 98.5 16 THR B N 1
ATOM 865 C CA . THR B 1 16 ? 9.953 -14.273 -5.027 1 98.5 16 THR B CA 1
ATOM 866 C C . THR B 1 16 ? 8.867 -15.328 -5.203 1 98.5 16 THR B C 1
ATOM 868 O O . THR B 1 16 ? 7.676 -15.023 -5.078 1 98.5 16 THR B O 1
ATOM 871 N N . TYR B 1 17 ? 9.297 -16.516 -5.305 1 98.44 17 TYR B N 1
ATOM 872 C CA . TYR B 1 17 ? 8.367 -17.578 -5.664 1 98.44 17 TYR B CA 1
ATOM 873 C C . TYR B 1 17 ? 7.688 -18.156 -4.426 1 98.44 17 TYR B C 1
ATOM 875 O O . TYR B 1 17 ? 6.52 -18.547 -4.477 1 98.44 17 TYR B O 1
ATOM 883 N N . ILE B 1 18 ? 8.344 -18.141 -3.328 1 98.62 18 ILE B N 1
ATOM 884 C CA . ILE B 1 18 ? 7.75 -18.562 -2.066 1 98.62 18 ILE B CA 1
ATOM 885 C C . ILE B 1 18 ? 6.633 -17.594 -1.67 1 98.62 18 ILE B C 1
ATOM 887 O O . ILE B 1 18 ? 5.535 -18.031 -1.31 1 98.62 18 ILE B O 1
ATOM 891 N N . ALA B 1 19 ? 6.945 -16.359 -1.766 1 98.75 19 ALA B N 1
ATOM 892 C CA . ALA B 1 19 ? 5.934 -15.352 -1.438 1 98.75 19 ALA B CA 1
ATOM 893 C C . ALA B 1 19 ? 4.703 -15.508 -2.322 1 98.75 19 ALA B C 1
ATOM 895 O O . ALA B 1 19 ? 3.57 -15.461 -1.835 1 98.75 19 ALA B O 1
ATOM 896 N N . GLN B 1 20 ? 4.93 -15.719 -3.605 1 98.81 20 GLN B N 1
ATOM 897 C CA . GLN B 1 20 ? 3.82 -15.938 -4.527 1 98.81 20 GLN B CA 1
ATOM 898 C C . GLN B 1 20 ? 2.936 -17.094 -4.062 1 98.81 20 GLN B C 1
ATOM 900 O O . GLN B 1 20 ? 1.722 -16.922 -3.92 1 98.81 20 GLN B O 1
ATOM 905 N N . LYS B 1 21 ? 3.572 -18.203 -3.816 1 98.81 21 LYS B N 1
ATOM 906 C CA . LYS B 1 21 ? 2.834 -19.406 -3.439 1 98.81 21 LYS B CA 1
ATOM 907 C C . LYS B 1 21 ? 2.076 -19.188 -2.131 1 98.81 21 LYS B C 1
ATOM 909 O O . LYS B 1 21 ? 0.9 -19.547 -2.027 1 98.81 21 LYS B O 1
ATOM 914 N N . LYS B 1 22 ? 2.729 -18.594 -1.21 1 98.75 22 LYS B N 1
ATOM 915 C CA . LYS B 1 22 ? 2.121 -18.406 0.104 1 98.75 22 LYS B CA 1
ATOM 916 C C . LYS B 1 22 ? 0.95 -17.422 0.029 1 98.75 22 LYS B C 1
ATOM 918 O O . LYS B 1 22 ? -0.087 -17.641 0.659 1 98.75 22 LYS B O 1
ATOM 923 N N . ILE B 1 23 ? 1.082 -16.359 -0.703 1 98.81 23 ILE B N 1
ATOM 924 C CA . ILE B 1 23 ? 0.001 -15.391 -0.871 1 98.81 23 ILE B CA 1
ATOM 925 C C . ILE B 1 23 ? -1.192 -16.062 -1.542 1 98.81 23 ILE B C 1
ATOM 927 O O . ILE B 1 23 ? -2.33 -15.922 -1.084 1 98.81 23 ILE B O 1
ATOM 931 N N . GLU B 1 24 ? -0.916 -16.828 -2.625 1 98.88 24 GLU B N 1
ATOM 932 C CA . GLU B 1 24 ? -1.998 -17.469 -3.369 1 98.88 24 GLU B CA 1
ATOM 933 C C . GLU B 1 24 ? -2.711 -18.516 -2.518 1 98.88 24 GLU B C 1
ATOM 935 O O . GLU B 1 24 ? -3.941 -18.594 -2.52 1 98.88 24 GLU B O 1
ATOM 940 N N . MET B 1 25 ? -1.933 -19.219 -1.801 1 98.81 25 MET B N 1
ATOM 941 C CA . MET B 1 25 ? -2.533 -20.234 -0.926 1 98.81 25 MET B CA 1
ATOM 942 C C . MET B 1 25 ? -3.404 -19.562 0.139 1 98.81 25 MET B C 1
ATOM 944 O O . MET B 1 25 ? -4.539 -20 0.369 1 98.81 25 MET B O 1
ATOM 948 N N . ALA B 1 26 ? -2.92 -18.547 0.798 1 98.75 26 ALA B N 1
ATOM 949 C CA . ALA B 1 26 ? -3.648 -17.844 1.854 1 98.75 26 ALA B CA 1
ATOM 950 C C . ALA B 1 26 ? -4.918 -17.203 1.308 1 98.75 26 ALA B C 1
ATOM 952 O O . ALA B 1 26 ? -5.977 -17.266 1.938 1 98.75 26 ALA B O 1
ATOM 953 N N . ALA B 1 27 ? -4.809 -16.578 0.148 1 98.75 27 ALA B N 1
ATOM 954 C CA . ALA B 1 27 ? -5.957 -15.906 -0.456 1 98.75 27 ALA B CA 1
ATOM 955 C C . ALA B 1 27 ? -7.043 -16.906 -0.83 1 98.75 27 ALA B C 1
ATOM 957 O O . ALA B 1 27 ? -8.227 -16.688 -0.548 1 98.75 27 ALA B O 1
ATOM 958 N N . LYS B 1 28 ? -6.582 -18 -1.406 1 98.69 28 LYS B N 1
ATOM 959 C CA . LYS B 1 28 ? -7.535 -19.031 -1.792 1 98.69 28 LYS B CA 1
ATOM 960 C C . LYS B 1 28 ? -8.211 -19.641 -0.567 1 98.69 28 LYS B C 1
ATOM 962 O O . LYS B 1 28 ? -9.422 -19.875 -0.567 1 98.69 28 LYS B O 1
ATOM 967 N N . LYS B 1 29 ? -7.457 -19.859 0.406 1 98.38 29 LYS B N 1
ATOM 968 C CA . LYS B 1 29 ? -8 -20.406 1.648 1 98.38 29 LYS B CA 1
ATOM 969 C C . LYS B 1 29 ? -9.07 -19.484 2.23 1 98.38 29 LYS B C 1
ATOM 971 O O . LYS B 1 29 ? -10.055 -19.953 2.805 1 98.38 29 LYS B O 1
ATOM 976 N N . ALA B 1 30 ? -8.836 -18.25 2.074 1 98.06 30 ALA B N 1
ATOM 977 C CA . ALA B 1 30 ? -9.758 -17.25 2.611 1 98.06 30 ALA B CA 1
ATOM 978 C C . ALA B 1 30 ? -10.93 -17.016 1.657 1 98.06 30 ALA B C 1
ATOM 980 O O . ALA B 1 30 ? -11.812 -16.203 1.937 1 98.06 30 ALA B O 1
ATOM 981 N N . GLY B 1 31 ? -10.906 -17.625 0.521 1 98.19 31 GLY B N 1
ATOM 982 C CA . GLY B 1 31 ? -12.031 -17.562 -0.397 1 98.19 31 GLY B CA 1
ATOM 983 C C . GLY B 1 31 ? -11.938 -16.422 -1.392 1 98.19 31 GLY B C 1
ATOM 984 O O . GLY B 1 31 ? -12.953 -15.984 -1.931 1 98.19 31 GLY B O 1
ATOM 985 N N . HIS B 1 32 ? -10.719 -15.961 -1.628 1 98.62 32 HIS B N 1
ATOM 986 C CA . HIS B 1 32 ? -10.539 -14.844 -2.547 1 98.62 32 HIS B CA 1
ATOM 987 C C . HIS B 1 32 ? -9.953 -15.312 -3.877 1 98.62 32 HIS B C 1
ATOM 989 O O . HIS B 1 32 ? -9.266 -16.328 -3.934 1 98.62 32 HIS B O 1
ATOM 995 N N . ASN B 1 33 ? -10.305 -14.547 -4.906 1 98.69 33 ASN B N 1
ATOM 996 C CA . ASN B 1 33 ? -9.555 -14.688 -6.152 1 98.69 33 ASN B CA 1
ATOM 997 C C . ASN B 1 33 ? -8.203 -13.984 -6.074 1 98.69 33 ASN B C 1
ATOM 999 O O . ASN B 1 33 ? -8.102 -12.891 -5.516 1 98.69 33 ASN B O 1
ATOM 1003 N N . VAL B 1 34 ? -7.203 -14.648 -6.699 1 98.88 34 VAL B N 1
ATOM 1004 C CA . VAL B 1 34 ? -5.879 -14.055 -6.562 1 98.88 34 VAL B CA 1
ATOM 1005 C C . VAL B 1 34 ? -5.023 -14.414 -7.773 1 98.88 34 VAL B C 1
ATOM 1007 O O . VAL B 1 34 ? -5.078 -15.539 -8.266 1 98.88 34 VAL B O 1
ATOM 1010 N N . LYS B 1 35 ? -4.25 -13.469 -8.234 1 98.94 35 LYS B N 1
ATOM 1011 C CA . LYS B 1 35 ? -3.201 -13.688 -9.227 1 98.94 35 LYS B CA 1
ATOM 1012 C C . LYS B 1 35 ? -1.957 -12.867 -8.898 1 98.94 35 LYS B C 1
ATOM 1014 O O . LYS B 1 35 ? -2.039 -11.648 -8.727 1 98.94 35 LYS B O 1
ATOM 1019 N N . ILE B 1 36 ? -0.842 -13.578 -8.852 1 98.94 36 ILE B N 1
ATOM 1020 C CA . ILE B 1 36 ? 0.394 -12.914 -8.461 1 98.94 36 ILE B CA 1
ATOM 1021 C C . ILE B 1 36 ? 1.416 -13.016 -9.594 1 98.94 36 ILE B C 1
ATOM 1023 O O . ILE B 1 36 ? 1.835 -14.117 -9.953 1 98.94 36 ILE B O 1
ATOM 1027 N N . GLU B 1 37 ? 1.761 -11.93 -10.188 1 98.94 37 GLU B N 1
ATOM 1028 C CA . GLU B 1 37 ? 2.887 -11.797 -11.109 1 98.94 37 GLU B CA 1
ATOM 1029 C C . GLU B 1 37 ? 4.219 -11.859 -10.367 1 98.94 37 GLU B C 1
ATOM 1031 O O . GLU B 1 37 ? 4.367 -11.258 -9.297 1 98.94 37 GLU B O 1
ATOM 1036 N N . THR B 1 38 ? 5.172 -12.641 -10.883 1 98.81 38 THR B N 1
ATOM 1037 C CA . THR B 1 38 ? 6.496 -12.688 -10.273 1 98.81 38 THR B CA 1
ATOM 1038 C C . THR B 1 38 ? 7.516 -11.953 -11.141 1 98.81 38 THR B C 1
ATOM 1040 O O . THR B 1 38 ? 7.461 -12.039 -12.375 1 98.81 38 THR B O 1
ATOM 1043 N N . GLN B 1 39 ? 8.414 -11.203 -10.57 1 98.5 39 GLN B N 1
ATOM 1044 C CA . GLN B 1 39 ? 9.539 -10.547 -11.227 1 98.5 39 GLN B CA 1
ATOM 1045 C C . GLN B 1 39 ? 10.859 -10.961 -10.594 1 98.5 39 GLN B C 1
ATOM 1047 O O . GLN B 1 39 ? 11.172 -10.562 -9.469 1 98.5 39 GLN B O 1
ATOM 1052 N N . GLY B 1 40 ? 11.562 -11.836 -11.281 1 97.25 40 GLY B N 1
ATOM 1053 C CA . GLY B 1 40 ? 12.836 -12.336 -10.805 1 97.25 40 GLY B CA 1
ATOM 1054 C C . GLY B 1 40 ? 13.867 -12.492 -11.906 1 97.25 40 GLY B C 1
ATOM 1055 O O . GLY B 1 40 ? 13.82 -11.789 -12.914 1 97.25 40 GLY B O 1
ATOM 1056 N N . THR B 1 41 ? 14.859 -13.289 -11.656 1 96.5 41 THR B N 1
ATOM 1057 C CA . THR B 1 41 ? 15.977 -13.469 -12.578 1 96.5 41 THR B CA 1
ATOM 1058 C C . THR B 1 41 ? 15.516 -14.109 -13.883 1 96.5 41 THR B C 1
ATOM 1060 O O . THR B 1 41 ? 16.141 -13.914 -14.93 1 96.5 41 THR B O 1
ATOM 1063 N N . ILE B 1 42 ? 14.492 -14.859 -13.797 1 95.06 42 ILE B N 1
ATOM 1064 C CA . ILE B 1 42 ? 13.977 -15.523 -14.992 1 95.06 42 ILE B CA 1
ATOM 1065 C C . ILE B 1 42 ? 13.117 -14.547 -15.789 1 95.06 42 ILE B C 1
ATOM 1067 O O . ILE B 1 42 ? 12.734 -14.828 -16.922 1 95.06 42 ILE B O 1
ATOM 1071 N N . GLY B 1 43 ? 12.875 -13.391 -15.258 1 96.94 43 GLY B N 1
ATOM 1072 C CA . GLY B 1 43 ? 12.008 -12.414 -15.891 1 96.94 43 GLY B CA 1
ATOM 1073 C C . GLY B 1 43 ? 10.633 -12.336 -15.266 1 96.94 43 GLY B C 1
ATOM 1074 O O . GLY B 1 43 ? 10.461 -12.672 -14.086 1 96.94 43 GLY B O 1
ATOM 1075 N N . ILE B 1 44 ? 9.695 -11.828 -16.047 1 97.88 44 ILE B N 1
ATOM 1076 C CA . ILE B 1 44 ? 8.312 -11.695 -15.578 1 97.88 44 ILE B CA 1
ATOM 1077 C C . ILE B 1 44 ? 7.539 -12.969 -15.906 1 97.88 44 ILE B C 1
ATOM 1079 O O . ILE B 1 44 ? 7.543 -13.43 -17.047 1 97.88 44 ILE B O 1
ATOM 1083 N N . GLU B 1 45 ? 7 -13.57 -14.875 1 98.19 45 GLU B N 1
ATOM 1084 C CA . GLU B 1 45 ? 6.125 -14.727 -15.055 1 98.19 45 GLU B CA 1
ATOM 1085 C C . GLU B 1 45 ? 4.734 -14.461 -14.492 1 98.19 45 GLU B C 1
ATOM 1087 O O . GLU B 1 45 ? 4.578 -13.68 -13.555 1 98.19 45 GLU B O 1
ATOM 1092 N N . ASN B 1 46 ? 3.654 -15.164 -15.047 1 98.44 46 ASN B N 1
ATOM 1093 C CA . ASN B 1 46 ? 2.264 -14.992 -14.633 1 98.44 46 ASN B CA 1
ATOM 1094 C C . ASN B 1 46 ? 1.83 -13.531 -14.703 1 98.44 46 ASN B C 1
ATOM 1096 O O . ASN B 1 46 ? 1.24 -13.008 -13.758 1 98.44 46 ASN B O 1
ATOM 1100 N N . ALA B 1 47 ? 2.189 -12.891 -15.828 1 98.75 47 ALA B N 1
ATOM 1101 C CA . ALA B 1 47 ? 1.969 -11.453 -16 1 98.75 47 ALA B CA 1
ATOM 1102 C C . ALA B 1 47 ? 0.49 -11.109 -15.867 1 98.75 47 ALA B C 1
ATOM 1104 O O . ALA B 1 47 ? -0.373 -11.812 -16.391 1 98.75 47 ALA B O 1
ATOM 1105 N N . LEU B 1 48 ? 0.213 -10.047 -15.148 1 98.81 48 LEU B N 1
ATOM 1106 C CA . LEU B 1 48 ? -1.15 -9.547 -14.992 1 98.81 48 LEU B CA 1
ATOM 1107 C C . LEU B 1 48 ? -1.632 -8.875 -16.281 1 98.81 48 LEU B C 1
ATOM 1109 O O . LEU B 1 48 ? -0.869 -8.156 -16.922 1 98.81 48 LEU B O 1
ATOM 1113 N N . THR B 1 49 ? -2.836 -9.133 -16.594 1 98.62 49 THR B N 1
ATOM 1114 C CA . THR B 1 49 ? -3.432 -8.438 -17.734 1 98.62 49 THR B CA 1
ATOM 1115 C C . THR B 1 49 ? -4.156 -7.172 -17.266 1 98.62 49 THR B C 1
ATOM 1117 O O . THR B 1 49 ? -4.445 -7.016 -16.078 1 98.62 49 THR B O 1
ATOM 1120 N N . ALA B 1 50 ? -4.391 -6.336 -18.266 1 98.12 50 ALA B N 1
ATOM 1121 C CA . ALA B 1 50 ? -5.133 -5.113 -17.969 1 98.12 50 ALA B CA 1
ATOM 1122 C C . ALA B 1 50 ? -6.508 -5.43 -17.391 1 98.12 50 ALA B C 1
ATOM 1124 O O . ALA B 1 50 ? -6.992 -4.723 -16.5 1 98.12 50 ALA B O 1
ATOM 1125 N N . GLU B 1 51 ? -7.156 -6.445 -17.906 1 98.5 51 GLU B N 1
ATOM 1126 C CA . GLU B 1 51 ? -8.477 -6.844 -17.438 1 98.5 51 GLU B CA 1
ATOM 1127 C C . GLU B 1 51 ? -8.43 -7.309 -15.977 1 98.5 51 GLU B C 1
ATOM 1129 O O . GLU B 1 51 ? -9.297 -6.961 -15.18 1 98.5 51 GLU B O 1
ATOM 1134 N N . GLU B 1 52 ? -7.457 -8.109 -15.578 1 98.69 52 GLU B N 1
ATOM 1135 C CA . GLU B 1 52 ? -7.289 -8.586 -14.211 1 98.69 52 GLU B CA 1
ATOM 1136 C C . GLU B 1 52 ? -7.051 -7.43 -13.25 1 98.69 52 GLU B C 1
ATOM 1138 O O . GLU B 1 52 ? -7.605 -7.41 -12.148 1 98.69 52 GLU B O 1
ATOM 1143 N N . ILE B 1 53 ? -6.203 -6.477 -13.688 1 98.69 53 ILE B N 1
ATOM 1144 C CA . ILE B 1 53 ? -5.91 -5.309 -12.867 1 98.69 53 ILE B CA 1
ATOM 1145 C C . ILE B 1 53 ? -7.176 -4.473 -12.688 1 98.69 53 ILE B C 1
ATOM 1147 O O . ILE B 1 53 ? -7.477 -4.02 -11.586 1 98.69 53 ILE B O 1
ATOM 1151 N N . ALA B 1 54 ? -7.922 -4.348 -13.766 1 98.12 54 ALA B N 1
ATOM 1152 C CA . ALA B 1 54 ? -9.148 -3.557 -13.711 1 98.12 54 ALA B CA 1
ATOM 1153 C C . ALA B 1 54 ? -10.156 -4.18 -12.75 1 98.12 54 ALA B C 1
ATOM 1155 O O . ALA B 1 54 ? -10.867 -3.465 -12.039 1 98.12 54 ALA B O 1
ATOM 1156 N N . GLN B 1 55 ? -10.211 -5.449 -12.672 1 98.25 55 GLN B N 1
ATOM 1157 C CA . GLN B 1 55 ? -11.203 -6.168 -11.883 1 98.25 55 GLN B CA 1
ATOM 1158 C C . GLN B 1 55 ? -10.742 -6.32 -10.438 1 98.25 55 GLN B C 1
ATOM 1160 O O . GLN B 1 55 ? -11.523 -6.715 -9.562 1 98.25 55 GLN B O 1
ATOM 1165 N N . ALA B 1 56 ? -9.5 -5.996 -10.18 1 98.75 56 ALA B N 1
ATOM 1166 C CA . ALA B 1 56 ? -8.945 -6.211 -8.852 1 98.75 56 ALA B CA 1
ATOM 1167 C C . ALA B 1 56 ? -9.508 -5.207 -7.848 1 98.75 56 ALA B C 1
ATOM 1169 O O . ALA B 1 56 ? -9.672 -4.027 -8.164 1 98.75 56 ALA B O 1
ATOM 1170 N N . ASP B 1 57 ? -9.797 -5.711 -6.676 1 98.38 57 ASP B N 1
ATOM 1171 C CA . ASP B 1 57 ? -10.227 -4.848 -5.578 1 98.38 57 ASP B CA 1
ATOM 1172 C C . ASP B 1 57 ? -9.023 -4.219 -4.875 1 98.38 57 ASP B C 1
ATOM 1174 O O . ASP B 1 57 ? -9.148 -3.152 -4.266 1 98.38 57 ASP B O 1
ATOM 1178 N N . ILE B 1 58 ? -7.949 -4.922 -5.004 1 98.62 58 ILE B N 1
ATOM 1179 C CA . ILE B 1 58 ? -6.75 -4.449 -4.328 1 98.62 58 ILE B CA 1
ATOM 1180 C C . ILE B 1 58 ? -5.512 -5.078 -4.965 1 98.62 58 ILE B C 1
ATOM 1182 O O . ILE B 1 58 ? -5.578 -6.188 -5.496 1 98.62 58 ILE B O 1
ATOM 1186 N N . VAL B 1 59 ? -4.422 -4.34 -4.922 1 98.88 59 VAL B N 1
ATOM 1187 C CA . VAL B 1 59 ? -3.129 -4.777 -5.434 1 98.88 59 VAL B CA 1
ATOM 1188 C C . VAL B 1 59 ? -2.15 -4.965 -4.277 1 98.88 59 VAL B C 1
ATOM 1190 O O . VAL B 1 59 ? -2.012 -4.086 -3.424 1 98.88 59 VAL B O 1
ATOM 1193 N N . LEU B 1 60 ? -1.531 -6.086 -4.223 1 98.88 60 LEU B N 1
ATOM 1194 C CA . LEU B 1 60 ? -0.496 -6.363 -3.232 1 98.88 60 LEU B CA 1
ATOM 1195 C C . LEU B 1 60 ? 0.878 -6.434 -3.889 1 98.88 60 LEU B C 1
ATOM 1197 O O . LEU B 1 60 ? 1.129 -7.312 -4.719 1 98.88 60 LEU B O 1
ATOM 1201 N N . LEU B 1 61 ? 1.737 -5.555 -3.561 1 98.75 61 LEU B N 1
ATOM 1202 C CA . LEU B 1 61 ? 3.131 -5.602 -3.99 1 98.75 61 LEU B CA 1
ATOM 1203 C C . LEU B 1 61 ? 4.039 -6.047 -2.848 1 98.75 61 LEU B C 1
ATOM 1205 O O . LEU B 1 61 ? 4.34 -5.262 -1.946 1 98.75 61 LEU B O 1
ATOM 1209 N N . ALA B 1 62 ? 4.406 -7.277 -2.857 1 98.56 62 ALA B N 1
ATOM 1210 C CA . ALA B 1 62 ? 5.398 -7.809 -1.927 1 98.56 62 ALA B CA 1
ATOM 1211 C C . ALA B 1 62 ? 6.789 -7.824 -2.557 1 98.56 62 ALA B C 1
ATOM 1213 O O . ALA B 1 62 ? 7.18 -8.805 -3.188 1 98.56 62 ALA B O 1
ATOM 1214 N N . ALA B 1 63 ? 7.516 -6.758 -2.379 1 98.25 63 ALA B N 1
ATOM 1215 C CA . ALA B 1 63 ? 8.727 -6.555 -3.166 1 98.25 63 ALA B CA 1
ATOM 1216 C C . ALA B 1 63 ? 9.828 -5.922 -2.32 1 98.25 63 ALA B C 1
ATOM 1218 O O . ALA B 1 63 ? 9.555 -5.062 -1.476 1 98.25 63 ALA B O 1
ATOM 1219 N N . ASP B 1 64 ? 11.023 -6.316 -2.629 1 96.94 64 ASP B N 1
ATOM 1220 C CA . ASP B 1 64 ? 12.195 -5.762 -1.966 1 96.94 64 ASP B CA 1
ATOM 1221 C C . ASP B 1 64 ? 13.023 -4.91 -2.93 1 96.94 64 ASP B C 1
ATOM 1223 O O . ASP B 1 64 ? 14.07 -4.383 -2.561 1 96.94 64 ASP B O 1
ATOM 1227 N N . VAL B 1 65 ? 12.578 -4.844 -4.211 1 95.81 65 VAL B N 1
ATOM 1228 C CA . VAL B 1 65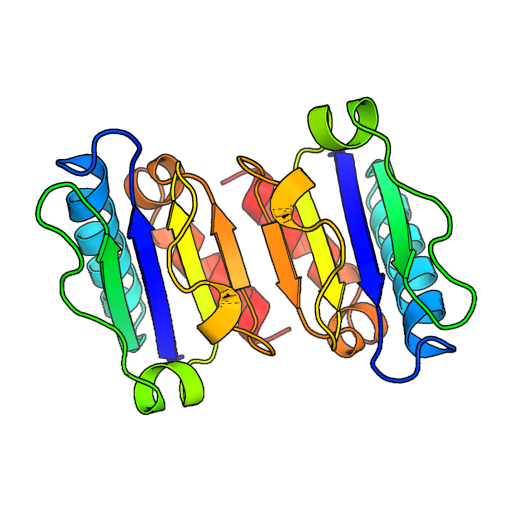 ? 13.195 -4.043 -5.262 1 95.81 65 VAL B CA 1
ATOM 1229 C C . VAL B 1 65 ? 12.125 -3.229 -5.988 1 95.81 65 VAL B C 1
ATOM 1231 O O . VAL B 1 65 ? 10.93 -3.373 -5.711 1 95.81 65 VAL B O 1
ATOM 1234 N N . LYS B 1 66 ? 12.578 -2.396 -6.816 1 94 66 LYS B N 1
ATOM 1235 C CA . LYS B 1 66 ? 11.633 -1.631 -7.621 1 94 66 LYS B CA 1
ATOM 1236 C C . LYS B 1 66 ? 10.773 -2.551 -8.484 1 94 66 LYS B C 1
ATOM 1238 O O . LYS B 1 66 ? 11.305 -3.406 -9.203 1 94 66 LYS B O 1
ATOM 1243 N N . VAL B 1 67 ? 9.477 -2.336 -8.398 1 96.25 67 VAL B N 1
ATOM 1244 C CA . VAL B 1 67 ? 8.531 -3.113 -9.195 1 96.25 67 VAL B CA 1
ATOM 1245 C C . VAL B 1 67 ? 8.414 -2.51 -10.594 1 96.25 67 VAL B C 1
ATOM 1247 O O . VAL B 1 67 ? 8.164 -1.312 -10.742 1 96.25 67 VAL B O 1
ATOM 1250 N N . SER B 1 68 ? 8.703 -3.357 -11.586 1 95.56 68 SER B N 1
ATOM 1251 C CA . SER B 1 68 ? 8.5 -2.908 -12.961 1 95.56 68 SER B CA 1
ATOM 1252 C C . SER B 1 68 ? 7.02 -2.795 -13.297 1 95.56 68 SER B C 1
ATOM 1254 O O . SER B 1 68 ? 6.234 -3.691 -12.977 1 95.56 68 SER B O 1
ATOM 1256 N N . GLY B 1 69 ? 6.672 -1.669 -13.906 1 95.62 69 GLY B N 1
ATOM 1257 C CA . GLY B 1 69 ? 5.305 -1.504 -14.375 1 95.62 69 GLY B CA 1
ATOM 1258 C C . GLY B 1 69 ? 4.328 -1.164 -13.266 1 95.62 69 GLY B C 1
ATOM 1259 O O . GLY B 1 69 ? 3.156 -1.538 -13.328 1 95.62 69 GLY B O 1
ATOM 1260 N N . GLU B 1 70 ? 4.785 -0.564 -12.18 1 95.44 70 GLU B N 1
ATOM 1261 C CA . GLU B 1 70 ? 3.926 -0.215 -11.055 1 95.44 70 GLU B CA 1
ATOM 1262 C C . GLU B 1 70 ? 2.85 0.783 -11.469 1 95.44 70 GLU B C 1
ATOM 1264 O O . GLU B 1 70 ? 1.803 0.88 -10.828 1 95.44 70 GLU B O 1
ATOM 1269 N N . GLU B 1 71 ? 3.15 1.557 -12.523 1 92.88 71 GLU B N 1
ATOM 1270 C CA . GLU B 1 71 ? 2.219 2.572 -13.008 1 92.88 71 GLU B CA 1
ATOM 1271 C C . GLU B 1 71 ? 0.912 1.942 -13.477 1 92.88 71 GLU B C 1
ATOM 1273 O O . GLU B 1 71 ? -0.117 2.617 -13.547 1 92.88 71 GLU B O 1
ATOM 1278 N N . ARG B 1 72 ? 0.918 0.636 -13.734 1 96.5 72 ARG B N 1
ATOM 1279 C CA . ARG B 1 72 ? -0.272 -0.073 -14.195 1 96.5 72 ARG B CA 1
ATOM 1280 C C . ARG B 1 72 ? -1.344 -0.104 -13.109 1 96.5 72 ARG B C 1
ATOM 1282 O O . ARG B 1 72 ? -2.516 -0.361 -13.398 1 96.5 72 ARG B O 1
ATOM 1289 N N . PHE B 1 73 ? -0.945 0.194 -11.891 1 97.38 73 PHE B N 1
ATOM 1290 C CA . PHE B 1 73 ? -1.867 0.054 -10.773 1 97.38 73 PHE B CA 1
ATOM 1291 C C . PHE B 1 73 ? -2.416 1.412 -10.352 1 97.38 73 PHE B C 1
ATOM 1293 O O . PHE B 1 73 ? -2.965 1.553 -9.258 1 97.38 73 PHE B O 1
ATOM 1300 N N . ALA B 1 74 ? -2.201 2.43 -11.242 1 92.56 74 ALA B N 1
ATOM 1301 C CA . ALA B 1 74 ? -2.734 3.76 -10.953 1 92.56 74 ALA B CA 1
ATOM 1302 C C . ALA B 1 74 ? -4.234 3.701 -10.68 1 92.56 74 ALA B C 1
ATOM 1304 O O . ALA B 1 74 ? -4.977 3.025 -11.391 1 92.56 74 ALA B O 1
ATOM 1305 N N . GLY B 1 75 ? -4.652 4.352 -9.578 1 92.56 75 GLY B N 1
ATOM 1306 C CA . GLY B 1 75 ? -6.066 4.434 -9.25 1 92.56 75 GLY B CA 1
ATOM 1307 C C . GLY B 1 75 ? -6.547 3.27 -8.406 1 92.56 75 GLY B C 1
ATOM 1308 O O . GLY B 1 75 ? -7.695 3.258 -7.949 1 92.56 75 GLY B O 1
ATOM 1309 N N . LYS B 1 76 ? -5.727 2.256 -8.227 1 96.44 76 LYS B N 1
ATOM 1310 C CA . LYS B 1 76 ? -6.074 1.094 -7.41 1 96.44 76 LYS B CA 1
ATOM 1311 C C . LYS B 1 76 ? -5.652 1.298 -5.957 1 96.44 76 LYS B C 1
ATOM 1313 O O . LYS B 1 76 ? -4.777 2.115 -5.668 1 96.44 76 LYS B O 1
ATOM 1318 N N . LYS B 1 77 ? -6.348 0.591 -5.059 1 97.69 77 LYS B N 1
ATOM 1319 C CA . LYS B 1 77 ? -5.781 0.408 -3.727 1 97.69 77 LYS B CA 1
ATOM 1320 C C . LYS B 1 77 ? -4.539 -0.477 -3.773 1 97.69 77 LYS B C 1
ATOM 1322 O O . LYS B 1 77 ? -4.57 -1.568 -4.344 1 97.69 77 LYS B O 1
ATOM 1327 N N . VAL B 1 78 ? -3.463 0.014 -3.24 1 98.38 78 VAL B N 1
ATOM 1328 C CA . VAL B 1 78 ? -2.209 -0.729 -3.305 1 98.38 78 VAL B CA 1
ATOM 1329 C C . VAL B 1 78 ? -1.613 -0.859 -1.904 1 98.38 78 VAL B C 1
ATOM 1331 O O . VAL B 1 78 ? -1.61 0.103 -1.133 1 98.38 78 VAL B O 1
ATOM 1334 N N . VAL B 1 79 ? -1.217 -2.029 -1.584 1 98.62 79 VAL B N 1
ATOM 1335 C CA . VAL B 1 79 ? -0.409 -2.279 -0.396 1 98.62 79 VAL B CA 1
ATOM 1336 C C . VAL B 1 79 ? 0.964 -2.807 -0.806 1 98.62 79 VAL B C 1
ATOM 1338 O O . VAL B 1 79 ? 1.064 -3.795 -1.537 1 98.62 79 VAL B O 1
ATOM 1341 N N . LYS B 1 80 ? 1.958 -2.109 -0.411 1 98.5 80 LYS B N 1
ATOM 1342 C CA . LYS B 1 80 ? 3.33 -2.541 -0.663 1 98.5 80 LYS B CA 1
ATOM 1343 C C . LYS B 1 80 ? 4.035 -2.92 0.637 1 98.5 80 LYS B C 1
ATOM 1345 O O . LYS B 1 80 ? 4.062 -2.133 1.586 1 98.5 80 LYS B O 1
ATOM 1350 N N . VAL B 1 81 ? 4.613 -4.102 0.662 1 98.25 81 VAL B N 1
ATOM 1351 C CA . VAL B 1 81 ? 5.289 -4.617 1.849 1 98.25 81 VAL B CA 1
ATOM 1352 C C . VAL B 1 81 ? 6.547 -5.375 1.438 1 98.25 81 VAL B C 1
ATOM 1354 O O . VAL B 1 81 ? 6.695 -5.762 0.275 1 98.25 81 VAL B O 1
ATOM 1357 N N . PRO B 1 82 ? 7.445 -5.605 2.393 1 97 82 PRO B N 1
ATOM 1358 C CA . PRO B 1 82 ? 8.578 -6.488 2.094 1 97 82 PRO B CA 1
ATOM 1359 C C . PRO B 1 82 ? 8.148 -7.926 1.812 1 97 82 PRO B C 1
ATOM 1361 O O . PRO B 1 82 ? 7.152 -8.398 2.375 1 97 82 PRO B O 1
ATOM 1364 N N . THR B 1 83 ? 8.922 -8.641 0.989 1 97.69 83 THR B N 1
ATOM 1365 C CA . THR B 1 83 ? 8.609 -10.016 0.636 1 97.69 83 THR B CA 1
ATOM 1366 C C . THR B 1 83 ? 8.539 -10.891 1.886 1 97.69 83 THR B C 1
ATOM 1368 O O . THR B 1 83 ? 7.723 -11.812 1.961 1 97.69 83 THR B O 1
ATOM 1371 N N . GLU B 1 84 ? 9.344 -10.57 2.83 1 96.44 84 GLU B N 1
ATOM 1372 C CA . GLU B 1 84 ? 9.398 -11.359 4.055 1 96.44 84 GLU B CA 1
ATOM 1373 C C . GLU B 1 84 ? 8.047 -11.391 4.758 1 96.44 84 GLU B C 1
ATOM 1375 O O . GLU B 1 84 ? 7.664 -12.414 5.336 1 96.44 84 GLU B O 1
ATOM 1380 N N . MET B 1 85 ? 7.309 -10.359 4.801 1 96.81 85 MET B N 1
ATOM 1381 C CA . MET B 1 85 ? 5.996 -10.297 5.445 1 96.81 85 MET B CA 1
ATOM 1382 C C . MET B 1 85 ? 5.027 -11.273 4.789 1 96.81 85 MET B C 1
ATOM 1384 O O . MET B 1 85 ? 4.242 -11.93 5.477 1 96.81 85 MET B O 1
ATOM 1388 N N . ALA B 1 86 ? 5.07 -11.344 3.469 1 97.56 86 ALA B N 1
ATOM 1389 C CA . ALA B 1 86 ? 4.211 -12.273 2.742 1 97.56 86 ALA B CA 1
ATOM 1390 C C . ALA B 1 86 ? 4.594 -13.727 3.039 1 97.56 86 ALA B C 1
ATOM 1392 O O . ALA B 1 86 ? 3.736 -14.609 3.047 1 97.56 86 ALA B O 1
ATOM 1393 N N . VAL B 1 87 ? 5.875 -13.922 3.27 1 97.88 87 VAL B N 1
ATOM 1394 C CA . VAL B 1 87 ? 6.363 -15.273 3.533 1 97.88 87 VAL B CA 1
ATOM 1395 C C . VAL B 1 87 ? 6.02 -15.68 4.965 1 97.88 87 VAL B C 1
ATOM 1397 O O . VAL B 1 87 ? 5.566 -16.797 5.207 1 97.88 87 VAL B O 1
ATOM 1400 N N . LYS B 1 88 ? 6.113 -14.742 5.84 1 97.19 88 LYS B N 1
ATOM 1401 C CA . LYS B 1 88 ? 5.996 -15.07 7.258 1 97.19 88 LYS B CA 1
ATOM 1402 C C . LYS B 1 88 ? 4.539 -15.047 7.711 1 97.19 88 LYS B C 1
ATOM 1404 O O . LYS B 1 88 ? 4.129 -15.852 8.547 1 97.19 88 LYS B O 1
ATOM 1409 N N . SER B 1 89 ? 3.785 -14.141 7.199 1 97.19 89 SER B N 1
ATOM 1410 C CA . SER B 1 89 ? 2.428 -13.961 7.703 1 97.19 89 SER B CA 1
ATOM 1411 C C . SER B 1 89 ? 1.441 -13.734 6.562 1 97.19 89 SER B C 1
ATOM 1413 O O . SER B 1 89 ? 0.676 -12.766 6.578 1 97.19 89 SER B O 1
ATOM 1415 N N . PRO B 1 90 ? 1.377 -14.719 5.711 1 98.06 90 PRO B N 1
ATOM 1416 C CA . PRO B 1 90 ? 0.512 -14.531 4.547 1 98.06 90 PRO B CA 1
ATOM 1417 C C . PRO B 1 90 ? -0.965 -14.43 4.918 1 98.06 90 PRO B C 1
ATOM 1419 O O . PRO B 1 90 ? -1.703 -13.641 4.316 1 98.06 90 PRO B O 1
ATOM 1422 N N . ASN B 1 91 ? -1.422 -15.188 5.922 1 98.06 91 ASN B N 1
ATOM 1423 C CA . ASN B 1 91 ? -2.83 -15.18 6.301 1 98.06 91 ASN B CA 1
ATOM 1424 C C . ASN B 1 91 ? -3.24 -13.828 6.891 1 98.06 91 ASN B C 1
ATOM 1426 O O . ASN B 1 91 ? -4.289 -13.289 6.535 1 98.06 91 ASN B O 1
ATOM 1430 N N . LYS B 1 92 ? -2.479 -13.375 7.801 1 96.75 92 LYS B N 1
ATOM 1431 C CA . LYS B 1 92 ? -2.756 -12.07 8.398 1 96.75 92 LYS B CA 1
ATOM 1432 C C . LYS B 1 92 ? -2.75 -10.977 7.336 1 96.75 92 LYS B C 1
ATOM 1434 O O . LYS B 1 92 ? -3.596 -10.078 7.359 1 96.75 92 LYS B O 1
ATOM 1439 N N . LEU B 1 93 ? -1.791 -11.055 6.43 1 97.69 93 LEU B N 1
ATOM 1440 C CA . LEU B 1 93 ? -1.681 -10.078 5.352 1 97.69 93 LEU B CA 1
ATOM 1441 C C . LEU B 1 93 ? -2.949 -10.055 4.504 1 97.69 93 LEU B C 1
ATOM 1443 O O . LEU B 1 93 ? -3.52 -8.992 4.258 1 97.69 93 LEU B O 1
ATOM 1447 N N . ILE B 1 94 ? -3.451 -11.219 4.121 1 98.06 94 ILE B N 1
ATOM 1448 C CA . ILE B 1 94 ? -4.656 -11.328 3.307 1 98.06 94 ILE B CA 1
ATOM 1449 C C . ILE B 1 94 ? -5.848 -10.75 4.07 1 98.06 94 ILE B C 1
ATOM 1451 O O . ILE B 1 94 ? -6.684 -10.055 3.496 1 98.06 94 ILE B O 1
ATOM 1455 N N . GLU B 1 95 ? -5.867 -11.008 5.324 1 96.5 95 GLU B N 1
ATOM 1456 C CA . GLU B 1 95 ? -6.945 -10.477 6.156 1 96.5 95 GLU B CA 1
ATOM 1457 C C . GLU B 1 95 ? -6.938 -8.953 6.16 1 96.5 95 GLU B C 1
ATOM 1459 O O . GLU B 1 95 ? -7.988 -8.32 6.02 1 96.5 95 GLU B O 1
ATOM 1464 N N . LYS B 1 96 ? -5.801 -8.406 6.309 1 95.12 96 LYS B N 1
ATOM 1465 C CA . LYS B 1 96 ? -5.688 -6.949 6.348 1 95.12 96 LYS B CA 1
ATOM 1466 C C . LYS B 1 96 ? -6.09 -6.328 5.016 1 95.12 96 LYS B C 1
ATOM 1468 O O . LYS B 1 96 ? -6.707 -5.262 4.98 1 95.12 96 LYS B O 1
ATOM 1473 N N . LEU B 1 97 ? -5.723 -6.996 3.908 1 97.19 97 LEU B N 1
ATOM 1474 C CA . LEU B 1 97 ? -6.16 -6.527 2.598 1 97.19 97 LEU B CA 1
ATOM 1475 C C . LEU B 1 97 ? -7.684 -6.477 2.518 1 97.19 97 LEU B C 1
ATOM 1477 O O . LEU B 1 97 ? -8.25 -5.492 2.043 1 97.19 97 LEU B O 1
ATOM 1481 N N . GLY B 1 98 ? -8.266 -7.523 2.988 1 95.5 98 GLY B N 1
ATOM 1482 C CA . GLY B 1 98 ? -9.719 -7.566 2.988 1 95.5 98 GLY B CA 1
ATOM 1483 C C . GLY B 1 98 ? -10.352 -6.438 3.779 1 95.5 98 GLY B C 1
ATOM 1484 O O . GLY B 1 98 ? -11.344 -5.855 3.35 1 95.5 98 GLY B O 1
ATOM 1485 N N . GLU B 1 99 ? -9.781 -6.137 4.871 1 92.44 99 GLU B N 1
ATOM 1486 C CA . GLU B 1 99 ? -10.305 -5.066 5.719 1 92.44 99 GLU B CA 1
ATOM 1487 C C . GLU B 1 99 ? -10.164 -3.707 5.039 1 92.44 99 GLU B C 1
ATOM 1489 O O . GLU B 1 99 ? -11.023 -2.84 5.191 1 92.44 99 GLU B O 1
ATOM 1494 N N . LEU B 1 100 ? -9.07 -3.543 4.332 1 93.88 100 LEU B N 1
ATOM 1495 C CA . LEU B 1 100 ? -8.859 -2.295 3.611 1 93.88 100 LEU B CA 1
ATOM 1496 C C . LEU B 1 100 ? -9.859 -2.146 2.471 1 93.88 100 LEU B C 1
ATOM 1498 O O . LEU B 1 100 ? -10.359 -1.046 2.215 1 93.88 100 LEU B O 1
ATOM 1502 N N . VAL B 1 101 ? -10.141 -3.24 1.801 1 93.88 101 VAL B N 1
ATOM 1503 C CA . VAL B 1 101 ? -11.086 -3.229 0.688 1 93.88 101 VA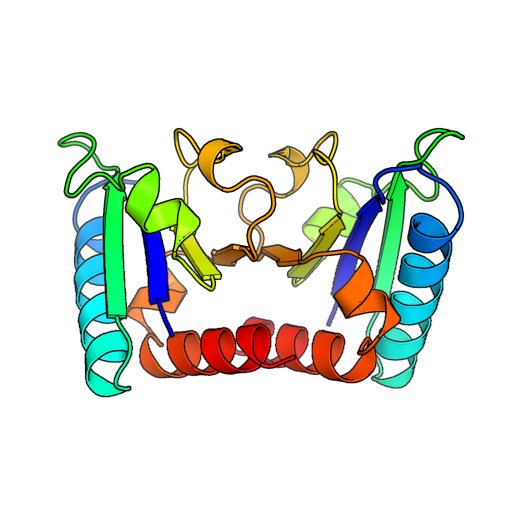L B CA 1
ATOM 1504 C C . VAL B 1 101 ? -12.477 -2.83 1.189 1 93.88 101 VAL B C 1
ATOM 1506 O O . VAL B 1 101 ? -13.172 -2.051 0.54 1 93.88 101 VAL B O 1
ATOM 1509 N N . ASN B 1 102 ? -12.82 -3.24 2.379 1 86.5 102 ASN B N 1
ATOM 1510 C CA . ASN B 1 102 ? -14.156 -3.039 2.924 1 86.5 102 ASN B CA 1
ATOM 1511 C C . ASN B 1 102 ? -14.266 -1.704 3.656 1 86.5 102 ASN B C 1
ATOM 1513 O O . ASN B 1 102 ? -15.336 -1.357 4.164 1 86.5 102 ASN B O 1
ATOM 1517 N N . SER B 1 103 ? -13.156 -0.92 3.768 1 79.12 103 SER B N 1
ATOM 1518 C CA . SER B 1 103 ? -13.172 0.36 4.469 1 79.12 103 SER B CA 1
ATOM 1519 C C . SER B 1 103 ? -13.57 1.496 3.533 1 79.12 103 SER B C 1
ATOM 1521 O O . SER B 1 103 ? -13.297 1.443 2.332 1 79.12 103 SER B O 1
#

pLDDT: mean 97.2, std 2.65, range [78.88, 98.94]

InterPro domains:
  IPR003353 Phosphotransferase system, fructose-specific IIB subunit [TIGR00829] (4-88)
  IPR003353 Phosphotransferase system, fructose-specific IIB subunit [cd05569] (3-96)
  IPR003501 Phosphotransferase system, EIIB component, type 2/3 [PF02302] (5-96)
  IPR013011 Phosphotransferase system, EIIB component, type 2 [PS51099] (1-99)
  IPR036095 PTS system IIB component-like superfamily [SSF52794] (2-97)
  IPR050864 Bacterial PTS Syste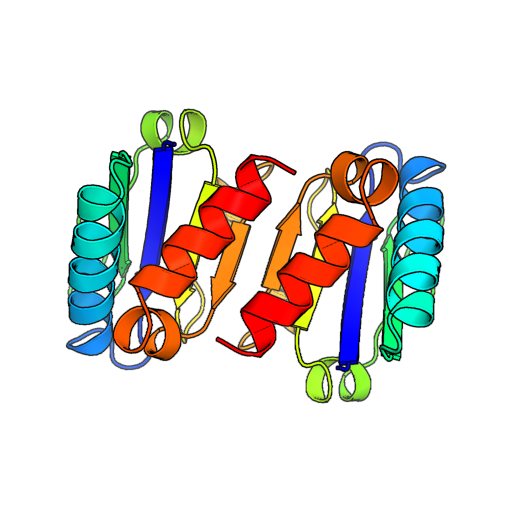m Sugar Transport Components [PTHR30505] (2-97)

Secondary structure (DSSP, 8-state):
-EEEEEEE-SSSSHHHHHHHHHHHHHHHHTT-EEEEEEEETTEEESPPPHHHHHH-SEEEEEESSPPTTGGGGTTS-EEEE-HHHHHH-HHHHHHHHHHHHT-/-EEEEEEE-SSSSHHHHHHHHHHHHHHHHTT-EEEEEEEETTEEESPPPHHHHHH-SEEEEEESSPPTTGGGGTTS-EEEE-HHHHHH-HHHHHHHHHHHHT-

Organism: Klebsiella aerogenes (strain ATCC 13048 / DSM 30053 / CCUG 1429 / JCM 1235 / KCTC 2190 / NBRC 13534 / NCIMB 10102 / NCTC 10006 / CDC 819-56) (NCBI:txid1028307)

Radius of gyration: 16.2 Å; Cα contacts (8 Å, |Δi|>4): 448; chains: 2; bounding box: 33×46×38 Å

Nearest PDB structures (foldseek):
  2r48-assembly1_A  TM=9.595E-01  e=6.794E-13  Bacillus subtilis subsp. subtilis str. 168
  5dle-assembly1_D  TM=9.606E-01  e=3.969E-12  Borreliella burgdorferi B31
  2m1z-assembly1_A  TM=9.317E-01  e=7.149E-12  Listeria monocytogenes EGD-e
  2kyr-assembly1_A  TM=9.449E-01  e=7.523E-11  Escherichia coli K-12
  4tn5-assembly1_B  TM=9.442E-01  e=4.692E-10  Escherichia coli K-12

Solvent-accessible surface area (backbone atoms only — not comparable to full-atom values): 10609 Å² total; per-residue (Å²): 96,33,37,33,32,38,19,18,29,79,81,20,53,68,59,15,52,48,21,41,52,38,39,47,50,33,32,46,72,72,67,28,48,66,49,59,18,35,46,33,73,92,39,79,42,66,72,79,47,72,69,57,58,69,62,30,59,34,36,40,34,28,30,61,49,87,68,83,71,58,73,77,50,66,90,48,37,34,40,33,34,50,30,63,48,34,57,74,38,23,56,63,50,47,50,50,52,51,52,57,63,74,94,98,33,37,32,32,38,20,19,30,79,82,20,53,69,58,15,53,47,20,41,51,37,38,47,52,34,30,46,74,72,67,28,48,67,49,59,19,33,45,35,74,91,38,77,41,67,72,77,46,72,68,58,59,68,64,31,58,32,34,40,35,28,31,60,50,88,66,84,70,58,73,76,50,67,93,47,36,34,40,34,34,50,27,63,47,34,57,72,38,23,57,61,50,47,50,51,51,52,53,56,63,74,97

Foldseek 3Di:
DQEEEEFEEPQFPDL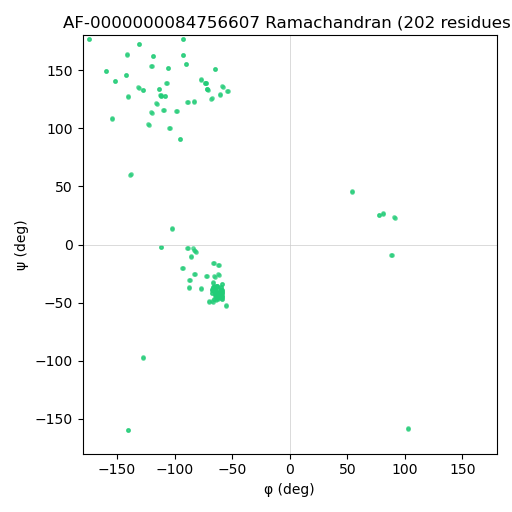QVLLQVLLCVLQVVVPYHYFYWYAGPVGIDSDDDLVSLVPHLEYEYAYPDDDPPPCSNPPHHYDYHHSVCSNPPSNVVSVVRVVVSVD/DQEEEEFEEPQFPDLQVLLQVLLCVLQVVVPYHYFYWYAGPVGIDSDDDLVSLVPHLEYEYAYPDDDPPPC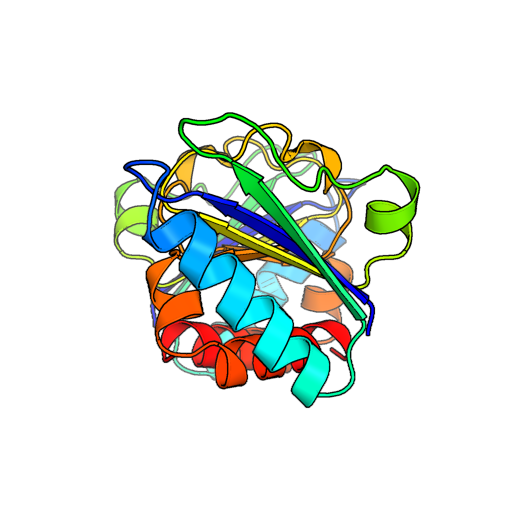SNPPHHYDYHHSVCSNPPSNVVSVVRVVVSVD

Sequence (206 aa):
MNIVGITACTVGIAHTYIAQKKIEMAAKKAGHNVKIETQGTIGIENALTAEEIAQADIVLLAADVKVSGEERFAGKKVVKVPTEMAVKSPNKLIEKLGELVNSMNIVGITACTVGIAHTYIAQKKIEMAAKKAGHNVKIETQGTIGIENALTAEEIAQADIVLLAADVKVSGEERFAGKKVVKVPTEMAVKSPNKLIEKLGELVNS